Protein AF-A0A938CF93-F1 (afdb_monomer_lite)

Sequence (227 aa):
MRRLYDDPGAPSRIIVARIVDALSPQTRAAMADAAVARCLATLTRAGAGDFAPEALSLDPSLPAAADLAAALRACAESDIAGRREASQFGELGLDALTASALTLAGEVATPAAVRATLARYSEERRLSEVAGRFVSEDLACAFRHFVERDTPAHVGGPRLPGVSDAERLADDVAGICRQTADGVRLGGLEDDLWRAVERGPDAGHTLYRSVLTAALSDSLRALGVAP

pLDDT: mean 90.47, std 9.99, range [49.16, 98.38]

Structure (mmCIF, N/CA/C/O backbone):
data_AF-A0A938CF93-F1
#
_entry.id   AF-A0A938CF93-F1
#
loop_
_atom_site.group_PDB
_atom_site.id
_atom_site.type_symbol
_atom_site.label_atom_id
_atom_site.label_alt_id
_atom_site.label_comp_id
_atom_site.label_asym_id
_atom_site.label_entity_id
_atom_site.label_seq_id
_atom_site.pdbx_PDB_ins_code
_atom_site.Cartn_x
_atom_site.Cartn_y
_atom_site.Cartn_z
_atom_site.occupancy
_atom_site.B_iso_or_equiv
_atom_site.auth_seq_id
_atom_site.auth_comp_id
_atom_site.auth_asym_id
_atom_site.auth_atom_id
_atom_site.pdbx_PDB_model_num
ATOM 1 N N . MET A 1 1 ? -19.064 1.428 13.813 1.00 59.69 1 MET A N 1
ATOM 2 C CA . MET A 1 1 ? -17.710 1.751 14.316 1.00 59.69 1 MET A CA 1
ATOM 3 C C . MET A 1 1 ? -17.686 2.485 15.665 1.00 59.69 1 MET A C 1
ATOM 5 O O . MET A 1 1 ? -16.717 2.325 16.384 1.00 59.69 1 MET A O 1
ATOM 9 N N . ARG A 1 2 ? -18.755 3.176 16.102 1.00 56.03 2 ARG A N 1
ATOM 10 C CA . ARG A 1 2 ? -18.780 3.991 17.342 1.00 56.03 2 ARG A CA 1
ATOM 11 C C . ARG A 1 2 ? -18.372 3.321 18.675 1.00 56.03 2 ARG A C 1
ATOM 13 O O . ARG A 1 2 ? -18.125 4.052 19.614 1.00 56.03 2 ARG A O 1
ATOM 20 N N . ARG A 1 3 ? -18.313 1.981 18.765 1.00 68.69 3 ARG A N 1
ATOM 21 C CA . ARG A 1 3 ? -17.913 1.237 19.982 1.00 68.69 3 ARG A CA 1
ATOM 22 C C . ARG A 1 3 ? -16.468 0.719 19.976 1.00 68.69 3 ARG A C 1
ATOM 24 O O . ARG A 1 3 ? -16.072 -0.002 20.887 1.00 68.69 3 ARG A O 1
ATOM 31 N N . LEU A 1 4 ? -15.682 1.023 18.938 1.00 75.75 4 LEU A N 1
ATOM 32 C CA . LEU A 1 4 ? -14.314 0.503 18.794 1.00 75.75 4 LEU A CA 1
ATOM 33 C C . LEU A 1 4 ? -13.397 0.923 19.954 1.00 75.75 4 LEU A C 1
ATOM 35 O O . LEU A 1 4 ? -12.547 0.133 20.367 1.00 75.75 4 LEU A O 1
ATOM 39 N N . TYR A 1 5 ? -13.626 2.122 20.496 1.00 78.69 5 TYR A N 1
ATOM 40 C CA . TYR A 1 5 ? -12.757 2.799 21.463 1.00 78.69 5 TYR A CA 1
ATOM 41 C C . TYR A 1 5 ? -13.338 2.873 22.885 1.00 78.69 5 TYR A C 1
ATOM 43 O O . TYR A 1 5 ? -12.720 3.477 23.758 1.00 78.69 5 TYR A O 1
ATOM 51 N N . ASP A 1 6 ? -14.496 2.251 23.127 1.00 77.69 6 ASP A N 1
ATOM 52 C CA . ASP A 1 6 ? -15.210 2.330 24.414 1.00 77.69 6 ASP A CA 1
ATOM 53 C C . ASP A 1 6 ? -14.530 1.520 25.530 1.00 77.69 6 ASP A C 1
ATOM 55 O O . ASP A 1 6 ? -14.807 1.724 26.709 1.00 77.69 6 ASP A O 1
ATOM 59 N N . ASP A 1 7 ? -13.638 0.598 25.164 1.00 82.19 7 ASP A N 1
ATOM 60 C CA . ASP A 1 7 ? -12.843 -0.201 26.093 1.00 82.19 7 ASP A CA 1
ATOM 61 C C . ASP A 1 7 ? -11.455 0.441 26.265 1.00 82.19 7 ASP A C 1
ATOM 63 O O . ASP A 1 7 ? -10.611 0.302 25.372 1.00 82.19 7 ASP A O 1
ATOM 67 N N . PRO A 1 8 ? -11.185 1.160 27.370 1.00 74.00 8 PRO A N 1
ATOM 68 C CA . PRO A 1 8 ? -9.927 1.876 27.564 1.00 74.00 8 PRO A CA 1
ATOM 69 C C . PRO A 1 8 ? -8.712 0.953 27.723 1.00 74.00 8 PRO A C 1
ATOM 71 O O . PRO A 1 8 ? -7.593 1.403 27.503 1.00 74.00 8 PRO A O 1
ATOM 74 N N . GLY A 1 9 ? -8.913 -0.330 28.049 1.00 80.25 9 GLY A N 1
ATOM 75 C CA . GLY A 1 9 ? -7.833 -1.301 28.237 1.00 80.25 9 GLY A CA 1
ATOM 76 C C . GLY A 1 9 ? -7.505 -2.140 27.001 1.00 80.25 9 GLY A C 1
ATOM 77 O O . GLY A 1 9 ? -6.505 -2.855 27.007 1.00 80.25 9 GLY A O 1
ATOM 78 N N . ALA A 1 10 ? -8.319 -2.081 25.940 1.00 85.00 10 ALA A N 1
ATOM 79 C CA . ALA A 1 10 ? -8.127 -2.945 24.776 1.00 85.00 10 ALA A CA 1
ATOM 80 C C . ALA A 1 10 ? -6.769 -2.683 24.080 1.00 85.00 10 ALA A C 1
ATOM 82 O O . ALA A 1 10 ? -6.510 -1.541 23.678 1.00 85.00 10 ALA A O 1
ATOM 83 N N . PRO A 1 11 ? -5.925 -3.710 23.865 1.00 91.00 11 PRO A N 1
ATOM 84 C CA . PRO A 1 11 ? -4.717 -3.591 23.053 1.00 91.00 11 PRO A CA 1
ATOM 85 C C . PRO A 1 11 ? -5.025 -3.144 21.618 1.00 91.00 11 PRO A C 1
ATOM 87 O O . PRO A 1 11 ? -6.060 -3.514 21.057 1.00 91.00 11 PRO A O 1
ATOM 90 N N . SER A 1 12 ? -4.100 -2.426 20.975 1.00 92.88 12 SER A N 1
ATOM 91 C CA . SER A 1 12 ? -4.265 -1.932 19.595 1.00 92.88 12 SER A CA 1
ATOM 92 C C . SER A 1 12 ? -4.554 -3.057 18.587 1.00 92.88 12 SER A C 1
ATOM 94 O O . SER A 1 12 ? -5.329 -2.864 17.654 1.00 92.88 12 SER A O 1
ATOM 96 N N . ARG A 1 13 ? -4.053 -4.281 18.822 1.00 93.38 13 ARG A N 1
ATOM 97 C CA . ARG A 1 13 ? -4.379 -5.464 18.000 1.00 93.38 13 ARG A CA 1
ATOM 98 C C . ARG A 1 13 ? -5.863 -5.855 18.064 1.00 93.38 13 ARG A C 1
ATOM 100 O O . ARG A 1 13 ? -6.419 -6.259 17.049 1.00 93.38 13 ARG A O 1
ATOM 107 N N . ILE A 1 14 ? -6.524 -5.686 19.212 1.00 92.81 14 ILE A N 1
ATOM 108 C CA . ILE A 1 14 ? -7.976 -5.906 19.320 1.00 92.81 14 ILE A CA 1
ATOM 109 C C . ILE A 1 14 ? -8.729 -4.851 18.503 1.00 92.81 14 ILE A C 1
ATOM 111 O O . ILE A 1 14 ? -9.720 -5.173 17.853 1.00 92.81 14 ILE A O 1
ATOM 115 N N . ILE A 1 15 ? -8.261 -3.599 18.493 1.00 92.44 15 ILE A N 1
ATOM 116 C CA . ILE A 1 15 ? -8.860 -2.545 17.661 1.00 92.44 15 ILE A CA 1
ATOM 117 C C . ILE A 1 15 ? -8.735 -2.886 16.179 1.00 92.44 15 ILE A C 1
ATOM 119 O O . ILE A 1 15 ? -9.733 -2.807 15.472 1.00 92.44 15 ILE A O 1
ATOM 123 N N . VAL A 1 16 ? -7.556 -3.318 15.725 1.00 95.50 16 VAL A N 1
ATOM 124 C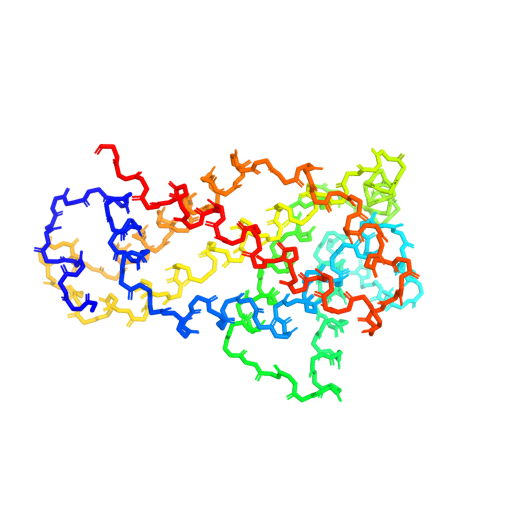 CA . VAL A 1 16 ? -7.338 -3.775 14.344 1.00 95.50 16 VAL A CA 1
ATOM 125 C C . VAL A 1 16 ? -8.327 -4.880 13.967 1.00 95.50 16 VAL A C 1
ATOM 127 O O . VAL A 1 16 ? -9.030 -4.738 12.968 1.00 95.50 16 VAL A O 1
ATOM 130 N N . ALA A 1 17 ? -8.454 -5.929 14.786 1.00 94.50 17 ALA A N 1
ATOM 131 C CA . ALA A 1 17 ? -9.394 -7.021 14.524 1.00 94.50 17 ALA A CA 1
ATOM 132 C C . ALA A 1 17 ? -10.849 -6.521 14.447 1.00 94.50 17 ALA A C 1
ATOM 134 O O . ALA A 1 17 ? -11.572 -6.832 13.503 1.00 94.50 17 ALA A O 1
ATOM 135 N N . ARG A 1 18 ? -11.264 -5.646 15.373 1.00 93.81 18 ARG A N 1
ATOM 136 C CA . ARG A 1 18 ? -12.609 -5.052 15.342 1.00 93.81 18 ARG A CA 1
ATOM 137 C C . ARG A 1 18 ? -12.833 -4.145 14.123 1.00 93.81 18 ARG A C 1
ATOM 139 O O . ARG A 1 18 ? -13.960 -4.070 13.634 1.00 93.81 18 ARG A O 1
ATOM 146 N N . ILE A 1 19 ? -11.805 -3.439 13.639 1.00 95.00 19 ILE A N 1
ATOM 147 C CA . ILE A 1 19 ? -11.878 -2.673 12.385 1.00 95.00 19 ILE A CA 1
ATOM 148 C C . ILE A 1 19 ? -12.122 -3.642 11.228 1.00 95.00 19 ILE A C 1
ATOM 150 O O . ILE A 1 19 ? -13.076 -3.426 10.486 1.00 95.00 19 ILE A O 1
ATOM 154 N N . VAL A 1 20 ? -11.334 -4.722 11.116 1.00 95.69 20 VAL A N 1
ATOM 155 C CA . VAL A 1 20 ? -11.499 -5.764 10.084 1.00 95.69 20 VAL A CA 1
ATOM 156 C C . VAL A 1 20 ? -12.929 -6.311 10.081 1.00 95.69 20 VAL A C 1
ATOM 158 O O . VAL A 1 20 ? -13.563 -6.351 9.022 1.00 95.69 20 VAL A O 1
ATOM 161 N N . ASP A 1 21 ? -13.461 -6.679 11.246 1.00 93.88 21 ASP A N 1
ATOM 162 C CA . ASP A 1 21 ? -14.828 -7.198 11.393 1.00 93.88 21 ASP A CA 1
ATOM 163 C C . ASP A 1 21 ? -15.896 -6.177 10.976 1.00 93.88 21 ASP A C 1
ATOM 165 O O . ASP A 1 21 ? -16.951 -6.539 10.453 1.00 93.88 21 ASP A O 1
ATOM 169 N N . ALA A 1 22 ? -15.623 -4.887 11.178 1.00 94.00 22 ALA A N 1
ATOM 170 C CA . ALA A 1 22 ? -16.520 -3.801 10.807 1.00 94.00 22 ALA A CA 1
ATOM 171 C C . ALA A 1 22 ? -16.419 -3.385 9.326 1.00 94.00 22 ALA A C 1
ATOM 173 O O . ALA A 1 22 ? -17.266 -2.612 8.866 1.00 94.00 22 ALA A O 1
ATOM 174 N N . LEU A 1 23 ? -15.415 -3.855 8.572 1.00 95.06 23 LEU A N 1
ATOM 175 C CA . LEU A 1 23 ? -15.263 -3.515 7.155 1.00 95.06 23 LEU A CA 1
ATOM 176 C C . LEU A 1 23 ? -16.379 -4.147 6.323 1.00 95.06 23 LEU A C 1
ATOM 178 O O . LEU A 1 23 ? -16.447 -5.368 6.157 1.00 95.06 23 LEU A O 1
ATOM 182 N N . SER A 1 24 ? -17.207 -3.291 5.724 1.00 95.75 24 SER A N 1
ATOM 183 C CA . SER A 1 24 ? -18.242 -3.722 4.787 1.00 95.75 24 SER A CA 1
ATOM 184 C C . SER A 1 24 ? -17.635 -4.363 3.526 1.00 95.75 24 SER A C 1
ATOM 186 O O . SER A 1 24 ? -16.507 -4.026 3.147 1.00 95.75 24 SER A O 1
ATOM 188 N N . PRO A 1 25 ? -18.383 -5.223 2.807 1.00 95.25 25 PRO A N 1
ATOM 189 C CA . PRO A 1 25 ? -17.939 -5.751 1.516 1.00 95.25 25 PRO A CA 1
ATOM 190 C C . PRO A 1 25 ? -17.582 -4.650 0.509 1.00 95.25 25 PRO A C 1
ATOM 192 O O . PRO A 1 25 ? -16.614 -4.786 -0.233 1.00 95.25 25 PRO A O 1
ATOM 195 N N . GLN A 1 26 ? -18.320 -3.535 0.522 1.00 96.81 26 GLN A N 1
ATOM 196 C CA . GLN A 1 26 ? -18.050 -2.388 -0.343 1.00 96.81 26 GLN A CA 1
ATOM 197 C C . GLN A 1 26 ? -16.715 -1.720 0.002 1.00 96.81 26 GLN A C 1
ATOM 199 O O . GLN A 1 26 ? -15.947 -1.404 -0.898 1.00 96.81 26 GLN A O 1
ATOM 204 N N . THR A 1 27 ? -16.415 -1.538 1.290 1.00 96.06 27 THR A N 1
ATOM 205 C CA . THR A 1 27 ? -15.134 -0.970 1.738 1.00 96.06 27 THR A CA 1
ATOM 206 C C . THR A 1 27 ? -13.973 -1.873 1.339 1.00 96.06 27 THR A C 1
ATOM 208 O O . THR A 1 27 ? -12.993 -1.390 0.787 1.00 96.06 27 THR A O 1
ATOM 211 N N . ARG A 1 28 ? -14.109 -3.190 1.539 1.00 95.69 28 ARG A N 1
ATOM 212 C CA . ARG A 1 28 ? -13.091 -4.171 1.129 1.00 95.69 28 ARG A CA 1
ATOM 213 C C . ARG A 1 28 ? -12.852 -4.150 -0.383 1.00 95.69 28 ARG A C 1
ATOM 215 O O . ARG A 1 28 ? -11.709 -4.209 -0.811 1.00 95.69 28 ARG A O 1
ATOM 222 N N . ALA A 1 29 ? -13.913 -4.031 -1.182 1.00 94.88 29 ALA A N 1
ATOM 223 C CA . ALA A 1 29 ? -13.793 -3.905 -2.633 1.00 94.88 29 ALA A CA 1
ATOM 224 C C . ALA A 1 29 ? -13.141 -2.576 -3.056 1.00 94.88 29 ALA A C 1
ATOM 226 O O . ALA A 1 29 ? -12.361 -2.562 -4.001 1.00 94.88 29 ALA A O 1
ATOM 227 N N . ALA A 1 30 ? -13.434 -1.478 -2.354 1.00 96.31 30 ALA A N 1
ATOM 228 C CA . ALA A 1 30 ? -12.865 -0.162 -2.638 1.00 96.31 30 ALA A CA 1
ATOM 229 C C . ALA A 1 30 ? -11.362 -0.075 -2.312 1.00 96.31 30 ALA A C 1
ATOM 231 O O . ALA A 1 30 ? -10.632 0.607 -3.017 1.00 96.31 30 ALA A O 1
ATOM 232 N N . MET A 1 31 ? -10.878 -0.820 -1.311 1.00 97.12 31 MET A N 1
ATOM 233 C CA . MET A 1 31 ? -9.437 -0.953 -1.036 1.00 97.12 31 MET A CA 1
ATOM 234 C C . MET A 1 31 ? -8.666 -1.631 -2.182 1.00 97.12 31 MET A C 1
ATOM 236 O O . MET A 1 31 ? -7.456 -1.490 -2.274 1.00 97.12 31 MET A O 1
ATOM 240 N N . ALA A 1 32 ? -9.354 -2.362 -3.063 1.00 96.31 32 ALA A N 1
ATOM 241 C CA . ALA A 1 32 ? -8.778 -2.994 -4.249 1.00 96.31 32 ALA A CA 1
ATOM 242 C C . ALA A 1 32 ? -9.272 -2.339 -5.550 1.00 96.31 32 ALA A C 1
ATOM 244 O O . ALA A 1 32 ? -9.429 -3.019 -6.571 1.00 96.31 32 ALA A O 1
ATOM 245 N N . ASP A 1 33 ? -9.618 -1.050 -5.510 1.00 96.00 33 ASP A N 1
ATOM 246 C CA . ASP A 1 33 ? -10.159 -0.366 -6.678 1.00 96.00 33 ASP A CA 1
ATOM 247 C C . ASP A 1 33 ? -9.116 -0.142 -7.786 1.00 96.00 33 ASP A C 1
ATOM 249 O O . ASP A 1 33 ? -7.960 -0.571 -7.716 1.00 96.00 33 ASP A O 1
ATOM 253 N N . ALA A 1 34 ? -9.566 0.493 -8.869 1.00 96.44 34 ALA A N 1
ATOM 254 C CA . ALA A 1 34 ? -8.733 0.710 -10.036 1.00 96.44 34 ALA A CA 1
ATOM 255 C C . ALA A 1 34 ? -7.514 1.598 -9.730 1.00 96.44 34 ALA A C 1
ATOM 257 O O . ALA A 1 34 ? -6.414 1.257 -10.163 1.00 96.44 34 ALA A O 1
ATOM 258 N N . ALA A 1 35 ? -7.678 2.669 -8.947 1.00 97.44 35 ALA A N 1
ATOM 259 C CA . ALA A 1 35 ? -6.588 3.579 -8.615 1.00 97.44 35 ALA A CA 1
ATOM 260 C C . ALA A 1 35 ? -5.521 2.894 -7.753 1.00 97.44 35 ALA A C 1
ATOM 262 O O . ALA A 1 35 ? -4.334 2.997 -8.062 1.00 97.44 35 ALA A O 1
ATOM 263 N N . VAL A 1 36 ? -5.919 2.111 -6.744 1.00 98.06 36 VAL A N 1
ATOM 264 C CA . VAL A 1 36 ? -4.957 1.351 -5.923 1.00 98.06 36 VAL A CA 1
ATOM 265 C C . VAL A 1 36 ? -4.211 0.316 -6.774 1.00 98.06 36 VAL A C 1
ATOM 267 O O . VAL A 1 36 ? -2.991 0.170 -6.666 1.00 98.06 36 VAL A O 1
ATOM 270 N N . ALA A 1 37 ? -4.909 -0.357 -7.695 1.00 97.38 37 ALA A N 1
ATOM 271 C CA . ALA A 1 37 ? -4.273 -1.280 -8.632 1.00 97.38 37 ALA A CA 1
ATOM 272 C C . ALA A 1 37 ? -3.277 -0.578 -9.578 1.00 97.38 37 ALA A C 1
ATOM 274 O O . ALA A 1 37 ? -2.272 -1.190 -9.945 1.00 97.38 37 ALA A O 1
ATOM 275 N N . ARG A 1 38 ? -3.505 0.693 -9.952 1.00 95.94 38 ARG A N 1
ATOM 276 C CA . ARG A 1 38 ? -2.526 1.501 -10.706 1.00 95.94 38 ARG A CA 1
ATOM 277 C C . ARG A 1 38 ? -1.295 1.834 -9.870 1.00 95.94 38 ARG A C 1
ATOM 279 O O . ARG A 1 38 ? -0.187 1.716 -10.383 1.00 95.94 38 ARG A O 1
ATOM 286 N N . CYS A 1 39 ? -1.461 2.164 -8.591 1.00 97.50 39 CYS A N 1
ATOM 287 C CA . CYS A 1 39 ? -0.331 2.374 -7.684 1.00 97.50 39 CYS A CA 1
ATOM 288 C C . CYS A 1 39 ? 0.544 1.114 -7.574 1.00 97.50 39 CYS A C 1
ATOM 290 O O . CYS A 1 39 ? 1.761 1.196 -7.759 1.00 97.50 39 CYS A O 1
ATOM 292 N N . LEU A 1 40 ? -0.074 -0.059 -7.382 1.00 97.31 40 LEU A N 1
ATOM 293 C CA . LEU A 1 40 ? 0.635 -1.341 -7.398 1.00 97.31 40 LEU A CA 1
ATOM 294 C C . LEU A 1 40 ? 1.366 -1.560 -8.731 1.00 97.31 40 LEU A C 1
ATOM 296 O O . LEU A 1 40 ? 2.556 -1.867 -8.724 1.00 97.31 40 LEU A O 1
ATOM 300 N N . ALA A 1 41 ? 0.673 -1.365 -9.858 1.00 95.88 41 ALA A N 1
ATOM 301 C CA . ALA A 1 41 ? 1.236 -1.551 -11.193 1.00 95.88 41 ALA A CA 1
ATOM 302 C C . ALA A 1 41 ? 2.460 -0.661 -11.443 1.00 95.88 41 ALA A C 1
ATOM 304 O O . ALA A 1 41 ? 3.453 -1.115 -12.009 1.00 95.88 41 ALA A O 1
ATOM 305 N N . THR A 1 42 ? 2.407 0.600 -11.017 1.00 95.19 42 THR A N 1
ATOM 306 C CA . THR A 1 42 ? 3.526 1.539 -11.134 1.00 95.19 42 THR A CA 1
ATOM 307 C C . THR A 1 42 ? 4.750 1.033 -10.375 1.00 95.19 42 THR A C 1
ATOM 309 O O . THR A 1 42 ? 5.846 0.989 -10.937 1.00 95.19 42 THR A O 1
ATOM 312 N N . LEU A 1 43 ? 4.572 0.583 -9.129 1.00 95.06 43 LEU A N 1
ATOM 313 C CA . LEU A 1 43 ? 5.682 0.089 -8.317 1.00 95.06 43 LEU A CA 1
ATOM 314 C C . LEU A 1 43 ? 6.272 -1.220 -8.860 1.00 95.06 43 LEU A C 1
ATOM 316 O O . LEU A 1 43 ? 7.491 -1.364 -8.944 1.00 95.06 43 LEU A O 1
ATOM 320 N N . THR A 1 44 ? 5.432 -2.180 -9.247 1.00 94.81 44 THR A N 1
ATOM 321 C CA . THR A 1 44 ? 5.897 -3.486 -9.739 1.00 94.81 44 THR A CA 1
ATOM 322 C C . THR A 1 44 ? 6.581 -3.372 -11.092 1.00 94.81 44 THR A C 1
ATOM 324 O O . THR A 1 44 ? 7.562 -4.071 -11.326 1.00 94.81 44 THR A O 1
ATOM 327 N N . ARG A 1 45 ? 6.136 -2.462 -11.966 1.00 92.94 45 ARG A N 1
ATOM 328 C CA . ARG A 1 45 ? 6.832 -2.168 -13.229 1.00 92.94 45 ARG A CA 1
ATOM 329 C C . ARG A 1 45 ? 8.197 -1.532 -12.989 1.00 92.94 45 ARG A C 1
ATOM 331 O O . ARG A 1 45 ? 9.159 -1.921 -13.646 1.00 92.94 45 ARG A O 1
ATOM 338 N N . ALA A 1 46 ? 8.308 -0.639 -12.003 1.00 91.00 46 ALA A N 1
ATOM 339 C CA . ALA A 1 46 ? 9.601 -0.116 -11.568 1.00 91.00 46 ALA A CA 1
ATOM 340 C C . ALA A 1 46 ? 10.527 -1.230 -11.053 1.00 91.00 46 ALA A C 1
ATOM 342 O O . ALA A 1 46 ? 11.683 -1.296 -11.467 1.00 91.00 46 ALA A O 1
ATOM 343 N N . GLY A 1 47 ? 10.012 -2.152 -10.234 1.00 91.19 47 GLY A N 1
ATOM 344 C CA . GLY A 1 47 ? 10.756 -3.335 -9.784 1.00 91.19 47 GLY A CA 1
ATOM 345 C C . GLY A 1 47 ? 11.125 -4.309 -10.912 1.00 91.19 47 GLY A C 1
ATOM 346 O O . GLY A 1 47 ? 12.165 -4.953 -10.850 1.00 91.19 47 GLY A O 1
ATOM 347 N N . ALA A 1 48 ? 10.316 -4.393 -11.968 1.00 91.50 48 ALA A N 1
ATOM 348 C CA . ALA A 1 48 ? 10.595 -5.225 -13.138 1.00 91.50 48 ALA A CA 1
ATOM 349 C C . ALA A 1 48 ? 11.609 -4.597 -14.112 1.00 91.50 48 ALA A C 1
ATOM 351 O O . ALA A 1 48 ? 12.057 -5.268 -15.042 1.00 91.50 48 ALA A O 1
ATOM 352 N N . GLY A 1 49 ? 11.976 -3.326 -13.917 1.00 85.62 49 GLY A N 1
ATOM 353 C CA . GLY A 1 49 ? 12.802 -2.567 -14.856 1.00 85.62 49 GLY A CA 1
ATOM 354 C C . GLY A 1 49 ? 12.040 -2.045 -16.083 1.00 85.62 49 GLY A C 1
ATOM 355 O O . GLY A 1 49 ? 12.655 -1.453 -16.964 1.00 85.62 49 GLY A O 1
ATOM 356 N N . ASP A 1 50 ? 10.711 -2.199 -16.130 1.00 80.44 50 ASP A N 1
ATOM 357 C CA . ASP A 1 50 ? 9.816 -1.647 -17.166 1.00 80.44 50 ASP A CA 1
ATOM 358 C C . ASP A 1 50 ? 9.406 -0.198 -16.835 1.00 80.44 50 ASP A C 1
ATOM 360 O O . ASP A 1 50 ? 8.245 0.213 -16.926 1.00 80.44 50 ASP A O 1
ATOM 364 N N . PHE A 1 51 ? 10.373 0.589 -16.370 1.00 71.12 51 PHE A N 1
ATOM 365 C CA . PHE A 1 51 ? 10.181 1.992 -16.040 1.00 71.12 51 PHE A CA 1
ATOM 366 C C . PHE A 1 51 ? 11.327 2.785 -16.649 1.00 71.12 51 PHE A C 1
ATOM 368 O O . PHE A 1 51 ? 12.472 2.681 -16.210 1.00 71.12 51 PHE A O 1
ATOM 375 N N . ALA A 1 52 ? 11.018 3.532 -17.711 1.00 60.69 52 ALA A N 1
ATOM 376 C CA . ALA A 1 52 ? 12.017 4.279 -18.458 1.00 60.69 52 ALA A CA 1
ATOM 377 C C . ALA A 1 52 ? 12.674 5.322 -17.537 1.00 60.69 52 ALA A C 1
ATOM 379 O O . ALA A 1 52 ? 11.987 6.224 -17.047 1.00 60.69 52 ALA A O 1
ATOM 380 N N . PRO A 1 53 ? 13.991 5.238 -17.288 1.00 51.41 53 PRO A N 1
ATOM 381 C CA . PRO A 1 53 ? 14.677 6.188 -16.428 1.00 51.41 53 PRO A CA 1
ATOM 382 C C . PRO A 1 53 ? 14.696 7.601 -17.023 1.00 51.41 53 PRO A C 1
ATOM 384 O O . PRO A 1 53 ? 14.856 8.548 -16.264 1.00 51.41 53 PRO A O 1
ATOM 387 N N . GLU A 1 54 ? 14.481 7.778 -18.336 1.00 52.44 54 GLU A N 1
ATOM 388 C CA . GLU A 1 54 ? 14.344 9.114 -18.936 1.00 52.44 54 GLU A CA 1
ATOM 389 C C . GLU A 1 54 ? 13.020 9.814 -18.579 1.00 52.44 54 GLU A C 1
ATOM 391 O O . GLU A 1 54 ? 12.917 11.029 -18.729 1.00 52.44 54 GLU A O 1
ATOM 396 N N . ALA A 1 55 ? 12.013 9.076 -18.096 1.00 51.44 55 ALA A N 1
ATOM 397 C CA . ALA A 1 55 ? 10.771 9.655 -17.575 1.00 51.44 55 ALA A CA 1
ATOM 398 C C . ALA A 1 55 ? 10.921 10.162 -16.129 1.00 51.44 55 ALA A C 1
ATOM 400 O O . ALA A 1 55 ? 10.085 10.927 -15.646 1.00 51.44 55 ALA A O 1
ATOM 401 N N . LEU A 1 56 ? 11.991 9.749 -15.443 1.00 56.84 56 LEU A N 1
ATOM 402 C CA . LEU A 1 56 ? 12.369 10.248 -14.131 1.00 56.84 56 LEU A CA 1
ATOM 403 C C . LEU A 1 56 ? 13.236 11.497 -14.351 1.00 56.84 56 LEU A C 1
ATOM 405 O O . LEU A 1 56 ? 14.455 11.402 -14.496 1.00 56.84 56 LEU A O 1
ATOM 409 N N . SER A 1 57 ? 12.619 12.679 -14.401 1.00 56.22 57 SER A N 1
ATOM 410 C CA . SER A 1 57 ? 13.365 13.933 -14.222 1.00 56.22 57 SER A CA 1
ATOM 411 C C . SER A 1 57 ? 13.854 13.980 -12.783 1.00 56.22 57 SER A C 1
ATOM 413 O O . SER A 1 57 ? 13.170 14.506 -11.913 1.00 56.22 57 SER A O 1
ATOM 415 N N . LEU A 1 58 ? 15.005 13.357 -12.547 1.00 64.94 58 LEU A N 1
ATOM 416 C CA . LEU A 1 58 ? 15.595 13.262 -11.227 1.00 64.94 58 LEU A CA 1
ATOM 417 C C . LEU A 1 58 ? 16.095 14.642 -10.790 1.00 64.94 58 LEU A C 1
ATOM 419 O O . LEU A 1 58 ? 16.952 15.225 -11.463 1.00 64.94 58 LEU A O 1
ATOM 423 N N . ASP A 1 59 ? 15.552 15.169 -9.695 1.00 68.44 59 ASP A N 1
ATOM 424 C CA . ASP A 1 59 ? 16.009 16.423 -9.104 1.00 68.44 59 ASP A CA 1
ATOM 425 C C . ASP A 1 59 ? 17.313 16.173 -8.323 1.00 68.44 59 ASP A C 1
ATOM 427 O O . ASP A 1 59 ? 17.297 15.538 -7.263 1.00 68.44 59 ASP A O 1
ATOM 431 N N . PRO A 1 60 ? 18.466 16.697 -8.788 1.00 69.44 60 PRO A N 1
ATOM 432 C CA . PRO A 1 60 ? 19.749 16.464 -8.131 1.00 69.44 60 PRO A CA 1
ATOM 433 C C . PRO A 1 60 ? 19.845 17.096 -6.732 1.00 69.44 60 PRO A C 1
ATOM 435 O O . PRO A 1 60 ? 20.825 16.846 -6.029 1.00 69.44 60 PRO A O 1
ATOM 438 N N . SER A 1 61 ? 18.880 17.930 -6.330 1.00 75.31 61 SER A N 1
ATOM 439 C CA . SER A 1 61 ? 18.811 18.524 -4.992 1.00 75.31 61 SER A CA 1
ATOM 440 C C . SER A 1 61 ? 18.139 17.623 -3.949 1.00 75.31 61 SER A C 1
ATOM 442 O O . SER A 1 61 ? 18.281 17.878 -2.750 1.00 75.31 61 SER A O 1
ATOM 444 N N . LEU A 1 62 ? 17.450 16.559 -4.376 1.00 77.31 62 LEU A N 1
ATOM 445 C CA . LEU A 1 62 ? 16.775 15.616 -3.492 1.00 77.31 62 LEU A CA 1
ATOM 446 C C . LEU A 1 62 ? 17.616 14.353 -3.247 1.00 77.31 62 LEU A C 1
ATOM 448 O O . LEU A 1 62 ? 18.387 13.920 -4.107 1.00 77.31 62 LEU A O 1
ATOM 452 N N . PRO A 1 63 ? 17.451 13.693 -2.086 1.00 85.62 63 PRO A N 1
ATOM 453 C CA . PRO A 1 63 ? 17.951 12.336 -1.901 1.00 85.62 63 PRO A CA 1
ATOM 454 C C . PRO A 1 63 ? 17.362 11.394 -2.961 1.00 85.62 63 PRO A C 1
ATOM 456 O O . PRO A 1 63 ? 16.153 11.399 -3.189 1.00 85.62 63 PRO A O 1
ATOM 459 N N . ALA A 1 64 ? 18.195 10.534 -3.554 1.00 85.31 64 ALA A N 1
ATOM 460 C CA . ALA A 1 64 ? 17.807 9.685 -4.687 1.00 85.31 64 ALA A CA 1
ATOM 461 C C . ALA A 1 64 ? 16.562 8.811 -4.429 1.00 85.31 64 ALA A C 1
ATOM 463 O O . ALA A 1 64 ? 15.761 8.587 -5.334 1.00 85.31 64 ALA A O 1
ATOM 464 N N . ALA A 1 65 ? 16.382 8.326 -3.197 1.00 87.88 65 ALA A N 1
ATOM 465 C CA . ALA A 1 65 ? 15.198 7.565 -2.803 1.00 87.88 65 ALA A CA 1
ATOM 466 C C . ALA A 1 65 ? 13.913 8.417 -2.805 1.00 87.88 65 ALA A C 1
ATOM 468 O O . ALA A 1 65 ? 12.868 7.954 -3.261 1.00 87.88 65 ALA A O 1
ATOM 469 N N . ALA A 1 66 ? 13.991 9.661 -2.319 1.00 89.06 66 ALA A N 1
ATOM 470 C CA . ALA A 1 66 ? 12.857 10.586 -2.291 1.00 89.06 66 ALA A CA 1
ATOM 471 C C . ALA A 1 66 ? 12.453 11.016 -3.703 1.00 89.06 66 ALA A C 1
ATOM 473 O O . ALA A 1 66 ? 11.268 11.090 -4.017 1.00 89.06 66 ALA A O 1
ATOM 474 N N . ASP A 1 67 ? 13.446 11.229 -4.555 1.00 86.19 67 ASP A N 1
ATOM 475 C CA . ASP A 1 67 ? 13.271 11.589 -5.955 1.00 86.19 67 ASP A CA 1
ATOM 476 C C . ASP A 1 67 ? 12.605 10.459 -6.767 1.00 86.19 67 ASP A C 1
ATOM 478 O O . ASP A 1 67 ? 11.606 10.685 -7.453 1.00 86.19 67 ASP A O 1
ATOM 482 N N . LEU A 1 68 ? 13.045 9.201 -6.587 1.00 87.44 68 LEU A N 1
ATOM 483 C CA . LEU A 1 68 ? 12.345 8.032 -7.140 1.00 87.44 68 LEU A CA 1
ATOM 484 C C . LEU A 1 68 ? 10.884 7.984 -6.673 1.00 87.44 68 LEU A C 1
ATOM 486 O O . LEU A 1 68 ? 9.983 7.792 -7.489 1.00 87.44 68 LEU A O 1
ATOM 490 N N . ALA A 1 69 ? 10.646 8.124 -5.368 1.00 91.75 69 ALA A N 1
ATOM 491 C CA . ALA A 1 69 ? 9.305 8.027 -4.805 1.00 91.75 69 ALA A CA 1
ATOM 492 C C . ALA A 1 69 ? 8.373 9.116 -5.363 1.00 91.75 69 ALA A C 1
ATOM 494 O O . ALA A 1 69 ? 7.246 8.814 -5.758 1.00 91.75 69 ALA A O 1
ATOM 495 N N . ALA A 1 70 ? 8.861 10.355 -5.470 1.00 90.81 70 ALA A N 1
ATOM 496 C CA . ALA A 1 70 ? 8.125 11.468 -6.062 1.00 90.81 70 ALA A CA 1
ATOM 497 C C . ALA A 1 70 ? 7.774 11.203 -7.532 1.00 90.81 70 ALA A C 1
ATOM 499 O O . ALA A 1 70 ? 6.640 11.428 -7.956 1.00 90.81 70 ALA A O 1
ATOM 500 N N . ALA A 1 71 ? 8.716 10.671 -8.305 1.00 89.19 71 ALA A N 1
ATOM 501 C CA . ALA A 1 71 ? 8.504 10.417 -9.719 1.00 89.19 71 ALA A CA 1
ATOM 502 C C . ALA A 1 71 ? 7.567 9.220 -9.984 1.00 89.19 71 ALA A C 1
ATOM 504 O O . ALA A 1 71 ? 6.722 9.284 -10.881 1.00 89.19 71 ALA A O 1
ATOM 505 N N . LEU A 1 72 ? 7.638 8.157 -9.171 1.00 92.38 72 LEU A N 1
ATOM 506 C CA . LEU A 1 72 ? 6.654 7.068 -9.204 1.00 92.38 72 LEU A CA 1
ATOM 507 C C . LEU A 1 72 ? 5.256 7.578 -8.846 1.00 92.38 72 LEU A C 1
ATOM 509 O O . LEU A 1 72 ? 4.290 7.242 -9.533 1.00 92.38 72 LEU A O 1
ATOM 513 N N . ARG A 1 73 ? 5.147 8.429 -7.818 1.00 95.12 73 ARG A N 1
ATOM 514 C CA . ARG A 1 73 ? 3.877 9.054 -7.440 1.00 95.12 73 ARG A CA 1
ATOM 515 C C . ARG A 1 73 ? 3.301 9.886 -8.584 1.00 95.12 73 ARG A C 1
ATOM 517 O O . ARG A 1 73 ? 2.161 9.650 -8.968 1.00 95.12 73 ARG A O 1
ATOM 524 N N . ALA A 1 74 ? 4.092 10.777 -9.180 1.00 93.12 74 ALA A N 1
ATOM 525 C CA . ALA A 1 74 ? 3.656 11.610 -10.302 1.00 93.12 74 ALA A CA 1
ATOM 526 C C . ALA A 1 74 ? 3.197 10.773 -11.511 1.00 93.12 74 ALA A C 1
ATOM 528 O O . ALA A 1 74 ? 2.221 11.111 -12.183 1.00 93.12 74 ALA A O 1
ATOM 529 N N . CYS A 1 75 ? 3.872 9.650 -11.782 1.00 91.81 75 CYS A N 1
ATOM 530 C CA . CYS A 1 75 ? 3.464 8.719 -12.831 1.00 91.81 75 CYS A CA 1
ATOM 531 C C . CYS A 1 75 ? 2.103 8.074 -12.532 1.00 91.81 75 CYS A C 1
ATOM 533 O O . CYS A 1 75 ? 1.225 8.073 -13.398 1.00 91.81 75 CYS A O 1
ATOM 535 N N . ALA A 1 76 ? 1.906 7.576 -11.308 1.00 94.31 76 ALA A N 1
ATOM 536 C CA . ALA A 1 76 ? 0.637 6.991 -10.887 1.00 94.31 76 ALA A CA 1
ATOM 537 C C . ALA A 1 76 ? -0.503 8.024 -10.893 1.00 94.31 76 ALA A C 1
ATOM 539 O O . ALA A 1 76 ? -1.570 7.742 -11.434 1.00 94.31 76 ALA A O 1
ATOM 540 N N . GLU A 1 77 ? -0.270 9.234 -10.375 1.00 96.00 77 GLU A N 1
ATOM 541 C CA . GLU A 1 77 ? -1.231 10.346 -10.400 1.00 96.00 77 GLU A CA 1
ATOM 542 C C . GLU A 1 77 ? -1.664 10.686 -11.829 1.00 96.00 77 GLU A C 1
ATOM 544 O O . GLU A 1 77 ? -2.857 10.818 -12.102 1.00 96.00 77 GLU A O 1
ATOM 549 N N . SER A 1 78 ? -0.706 10.774 -12.756 1.00 94.06 78 SER A N 1
ATOM 550 C CA . SER A 1 78 ? -0.978 11.047 -14.168 1.00 94.06 78 SER A CA 1
ATOM 551 C C . SER A 1 78 ? -1.838 9.954 -14.818 1.00 94.06 78 SER A C 1
ATOM 553 O O . SER A 1 78 ? -2.816 10.273 -15.499 1.00 94.06 78 SER A O 1
ATOM 555 N N . ASP A 1 79 ? -1.544 8.669 -14.572 1.00 92.69 79 ASP A N 1
ATOM 556 C CA . ASP A 1 79 ? -2.339 7.552 -15.116 1.00 92.69 79 ASP A CA 1
ATOM 557 C C . ASP A 1 79 ? -3.757 7.517 -14.514 1.00 92.69 79 ASP A C 1
ATOM 559 O O . ASP A 1 79 ? -4.744 7.414 -15.249 1.00 92.69 79 ASP A O 1
ATOM 563 N N . ILE A 1 80 ? -3.884 7.694 -13.193 1.00 95.44 80 ILE A N 1
ATOM 564 C CA . ILE A 1 80 ? -5.178 7.743 -12.487 1.00 95.44 80 ILE A CA 1
ATOM 565 C C . ILE A 1 80 ? -6.032 8.911 -12.998 1.00 95.44 80 ILE A C 1
ATOM 567 O O . ILE A 1 80 ? -7.217 8.736 -13.311 1.00 95.44 80 ILE A O 1
ATOM 571 N N . ALA A 1 81 ? -5.439 10.102 -13.120 1.00 95.94 81 ALA A N 1
ATOM 572 C CA . ALA A 1 81 ? -6.119 11.292 -13.618 1.00 95.94 81 ALA A CA 1
ATOM 573 C C . ALA A 1 81 ? -6.540 11.128 -15.084 1.00 95.94 81 ALA A C 1
ATOM 575 O O . ALA A 1 81 ? -7.689 11.418 -15.434 1.00 95.94 81 ALA A O 1
ATOM 576 N N . GLY A 1 82 ? -5.650 10.598 -15.931 1.00 94.50 82 GLY A N 1
ATOM 577 C CA . GLY A 1 82 ? -5.925 10.324 -17.342 1.00 94.50 82 GLY A CA 1
ATOM 578 C C . GLY A 1 82 ? -7.108 9.373 -17.554 1.00 94.50 82 GLY A C 1
ATOM 579 O O . GLY A 1 82 ? -7.846 9.513 -18.531 1.00 94.50 82 GLY A O 1
ATOM 580 N N . ARG A 1 83 ? -7.341 8.454 -16.609 1.00 93.12 83 ARG A N 1
ATOM 581 C CA . ARG A 1 83 ? -8.430 7.461 -16.652 1.00 93.12 83 ARG A CA 1
ATOM 582 C C . ARG A 1 83 ? -9.681 7.854 -15.886 1.00 93.12 83 ARG A C 1
ATOM 584 O O . ARG A 1 83 ? -10.703 7.187 -16.028 1.00 93.12 83 ARG A O 1
ATOM 591 N N . ARG A 1 84 ? -9.632 8.952 -15.127 1.00 95.44 84 ARG A N 1
ATOM 592 C CA . ARG A 1 84 ? -10.718 9.404 -14.241 1.00 95.44 84 ARG A CA 1
ATOM 593 C C . ARG A 1 84 ? -11.078 8.354 -13.184 1.00 95.44 84 ARG A C 1
ATOM 595 O O . ARG A 1 84 ? -12.247 8.176 -12.854 1.00 95.44 84 ARG A O 1
ATOM 602 N N . GLU A 1 85 ? -10.065 7.674 -12.659 1.00 95.06 85 GLU A N 1
ATOM 603 C CA . GLU A 1 85 ? -10.205 6.602 -11.663 1.00 95.06 85 GLU A CA 1
ATOM 604 C C . GLU A 1 85 ? -10.001 7.105 -10.222 1.00 95.06 85 GLU A C 1
ATOM 606 O O . GLU A 1 85 ? -9.922 6.301 -9.301 1.00 95.06 85 GLU A O 1
ATOM 611 N N . ALA A 1 86 ? -9.924 8.425 -10.011 1.00 94.88 86 ALA A N 1
ATOM 612 C CA . ALA A 1 86 ? -9.655 9.027 -8.705 1.00 94.88 86 ALA A CA 1
ATOM 613 C C . ALA A 1 86 ? -10.635 8.546 -7.620 1.00 94.88 86 ALA A C 1
ATOM 615 O O . ALA A 1 86 ? -11.858 8.567 -7.797 1.00 94.88 86 ALA A O 1
ATOM 616 N N . SER A 1 87 ? -10.087 8.151 -6.474 1.00 96.81 87 SER A N 1
ATOM 617 C CA . SER A 1 87 ? -10.847 7.662 -5.329 1.00 96.81 87 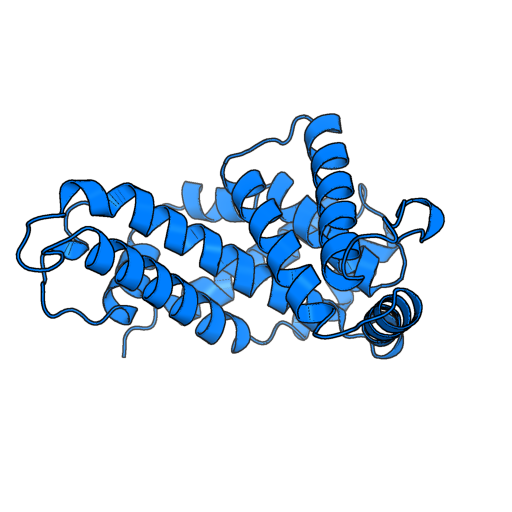SER A CA 1
ATOM 618 C C . SER A 1 87 ? -10.110 7.963 -4.025 1.00 96.81 87 SER A C 1
ATOM 620 O O . SER A 1 87 ? -8.904 8.199 -4.010 1.00 96.81 87 SER A O 1
ATOM 622 N N . GLN A 1 88 ? -10.834 7.912 -2.904 1.00 97.06 88 GLN A N 1
ATOM 623 C CA . GLN A 1 88 ? -10.232 8.089 -1.582 1.00 97.06 88 GLN A CA 1
ATOM 624 C C . GLN A 1 88 ? -9.172 7.020 -1.274 1.00 97.06 88 GLN A C 1
ATOM 626 O O . GLN A 1 88 ? -8.145 7.333 -0.682 1.00 97.06 88 GLN A O 1
ATOM 631 N N . PHE A 1 89 ? -9.412 5.764 -1.665 1.00 97.50 89 PHE A N 1
ATOM 632 C CA . PHE A 1 89 ? -8.429 4.695 -1.483 1.00 97.50 89 PHE A CA 1
ATOM 633 C C . PHE A 1 89 ? -7.257 4.837 -2.452 1.00 97.50 89 PHE A C 1
ATOM 635 O O . PHE A 1 89 ? -6.141 4.520 -2.072 1.00 97.50 89 PHE A O 1
ATOM 642 N N . GLY A 1 90 ? -7.472 5.400 -3.643 1.00 97.62 90 GLY A N 1
ATOM 643 C CA . GLY A 1 90 ? -6.408 5.776 -4.568 1.00 97.62 90 GLY A CA 1
ATOM 644 C C . GLY A 1 90 ? -5.419 6.768 -3.958 1.00 97.62 90 GLY A C 1
ATOM 645 O O . GLY A 1 90 ? -4.219 6.550 -4.062 1.00 97.62 90 GLY A O 1
ATOM 646 N N . GLU A 1 91 ? -5.901 7.799 -3.255 1.00 98.12 91 GLU A N 1
ATOM 647 C CA . GLU A 1 91 ? -5.031 8.749 -2.537 1.00 98.12 91 GLU A CA 1
ATOM 648 C C . GLU A 1 91 ? -4.201 8.059 -1.443 1.00 98.12 91 GLU A C 1
ATOM 650 O O . GLU A 1 91 ? -2.990 8.257 -1.353 1.00 98.12 91 GLU A O 1
ATOM 655 N N . LEU A 1 92 ? -4.824 7.172 -0.659 1.00 98.19 92 LEU A N 1
ATOM 656 C CA . LEU A 1 92 ? -4.113 6.365 0.341 1.00 98.19 92 LEU A CA 1
ATOM 657 C C . LEU A 1 92 ? -3.095 5.418 -0.315 1.00 98.19 92 LEU A C 1
ATOM 659 O O . LEU A 1 92 ? -1.983 5.258 0.188 1.00 98.19 92 LEU A O 1
ATOM 663 N N . GLY A 1 93 ? -3.445 4.850 -1.469 1.00 98.12 93 GLY A N 1
ATOM 664 C CA . GLY A 1 93 ? -2.568 4.019 -2.283 1.00 98.12 93 GLY A CA 1
ATOM 665 C C . GLY A 1 93 ? -1.387 4.800 -2.865 1.00 98.12 93 GLY A C 1
ATOM 666 O O . GLY A 1 93 ? -0.300 4.245 -2.999 1.00 98.12 93 GLY A O 1
ATOM 667 N N . LEU A 1 94 ? -1.549 6.089 -3.184 1.00 98.38 94 LEU A N 1
ATOM 668 C CA . LEU A 1 94 ? -0.446 6.965 -3.593 1.00 98.38 94 LEU A CA 1
ATOM 669 C C . LEU A 1 94 ? 0.508 7.254 -2.426 1.00 98.38 94 LEU A C 1
ATOM 671 O O . LEU A 1 94 ? 1.722 7.326 -2.628 1.00 98.38 94 LEU A O 1
ATOM 675 N N . ASP A 1 95 ? -0.004 7.396 -1.203 1.00 98.19 95 ASP A N 1
ATOM 676 C CA . ASP A 1 95 ? 0.840 7.525 -0.008 1.00 98.19 95 ASP A CA 1
ATOM 677 C C . ASP A 1 95 ? 1.611 6.227 0.262 1.00 98.19 95 ASP A C 1
ATOM 679 O O . ASP A 1 95 ? 2.820 6.250 0.512 1.00 98.19 95 ASP A O 1
ATOM 683 N N . ALA A 1 96 ? 0.930 5.087 0.128 1.00 98.19 96 ALA A N 1
ATOM 684 C CA . ALA A 1 96 ? 1.531 3.767 0.249 1.00 98.19 96 ALA A CA 1
ATOM 685 C C . ALA A 1 96 ? 2.588 3.498 -0.827 1.00 98.19 96 ALA A C 1
ATOM 687 O O . ALA A 1 96 ? 3.641 2.931 -0.529 1.00 98.19 96 ALA A O 1
ATOM 688 N N . LEU A 1 97 ? 2.353 3.945 -2.065 1.00 97.56 97 LEU A N 1
ATOM 689 C CA . LEU A 1 97 ? 3.321 3.894 -3.160 1.00 97.56 97 LEU A CA 1
ATOM 690 C C . LEU A 1 97 ? 4.607 4.637 -2.785 1.00 97.56 97 LEU A C 1
ATOM 692 O O . LEU A 1 97 ? 5.692 4.062 -2.889 1.00 97.56 97 LEU A O 1
ATOM 696 N N . THR A 1 98 ? 4.491 5.875 -2.298 1.00 96.44 98 THR A N 1
ATOM 697 C CA . THR A 1 98 ? 5.638 6.679 -1.854 1.00 96.44 98 THR A CA 1
ATOM 698 C C . THR A 1 98 ? 6.397 5.985 -0.720 1.00 96.44 98 THR A C 1
ATOM 700 O O . THR A 1 98 ? 7.616 5.826 -0.799 1.00 96.44 98 THR A O 1
ATOM 703 N N . ALA A 1 99 ? 5.696 5.522 0.320 1.00 96.75 99 ALA A N 1
ATOM 704 C CA . ALA A 1 99 ? 6.314 4.847 1.464 1.00 96.75 99 ALA A CA 1
ATOM 705 C C . ALA A 1 99 ? 7.003 3.527 1.068 1.00 96.75 99 ALA A C 1
ATOM 707 O O . ALA A 1 99 ? 8.098 3.203 1.546 1.00 96.75 99 ALA A O 1
ATOM 708 N N . SER A 1 100 ? 6.396 2.787 0.141 1.00 96.75 100 SER A N 1
ATOM 709 C CA . SER A 1 100 ? 6.952 1.548 -0.402 1.00 96.75 100 SER A CA 1
ATOM 710 C C . SER A 1 100 ? 8.211 1.816 -1.208 1.00 96.75 100 SER A C 1
ATOM 712 O O . SER A 1 100 ? 9.222 1.158 -0.977 1.00 96.75 100 SER A O 1
ATOM 714 N N . ALA A 1 101 ? 8.182 2.811 -2.097 1.00 94.31 101 ALA A N 1
ATOM 715 C CA . ALA A 1 101 ? 9.333 3.211 -2.898 1.00 94.31 101 ALA A CA 1
ATOM 716 C C . ALA A 1 101 ? 10.517 3.637 -2.020 1.00 94.31 101 ALA A C 1
ATOM 718 O O . ALA A 1 101 ? 11.630 3.162 -2.231 1.00 94.31 101 ALA A O 1
ATOM 719 N N . LEU A 1 102 ? 10.270 4.455 -0.990 1.00 93.56 102 LEU A N 1
ATOM 720 C CA . LEU A 1 102 ? 11.292 4.849 -0.015 1.00 93.56 102 LEU A CA 1
ATOM 721 C C . LEU A 1 102 ? 11.890 3.637 0.706 1.00 93.56 102 LEU A C 1
ATOM 723 O O . LEU A 1 102 ? 13.106 3.545 0.859 1.00 93.56 102 LEU A O 1
ATOM 727 N N . THR A 1 103 ? 11.051 2.682 1.114 1.00 93.00 103 THR A N 1
ATOM 728 C CA . THR A 1 103 ? 11.536 1.485 1.814 1.00 93.00 103 THR A CA 1
ATOM 729 C C . THR A 1 103 ? 12.366 0.585 0.904 1.00 93.00 103 THR A C 1
ATOM 731 O O . THR A 1 103 ? 13.423 0.114 1.311 1.00 93.00 103 THR A O 1
ATOM 734 N N . LEU A 1 104 ? 11.893 0.339 -0.320 1.00 91.50 104 LEU A N 1
ATOM 735 C CA . LEU A 1 104 ? 12.578 -0.517 -1.290 1.00 91.50 104 LEU A CA 1
ATOM 736 C C . LEU A 1 104 ? 13.893 0.110 -1.759 1.00 91.50 104 LEU A C 1
ATOM 738 O O . LEU A 1 104 ? 14.868 -0.605 -1.969 1.00 91.50 104 LEU A O 1
ATOM 742 N N . ALA A 1 105 ? 13.939 1.438 -1.892 1.00 88.25 105 ALA A N 1
ATOM 743 C CA . ALA A 1 105 ? 15.171 2.158 -2.187 1.00 88.25 105 ALA A CA 1
ATOM 744 C C . ALA A 1 105 ? 16.162 2.113 -1.012 1.00 88.25 105 ALA A C 1
ATOM 746 O O . ALA A 1 105 ? 17.366 2.079 -1.250 1.00 88.25 105 ALA A O 1
ATOM 747 N N . GLY A 1 106 ? 15.681 2.087 0.235 1.00 85.44 106 GLY A N 1
ATOM 748 C CA . GLY A 1 106 ? 16.520 2.096 1.434 1.00 8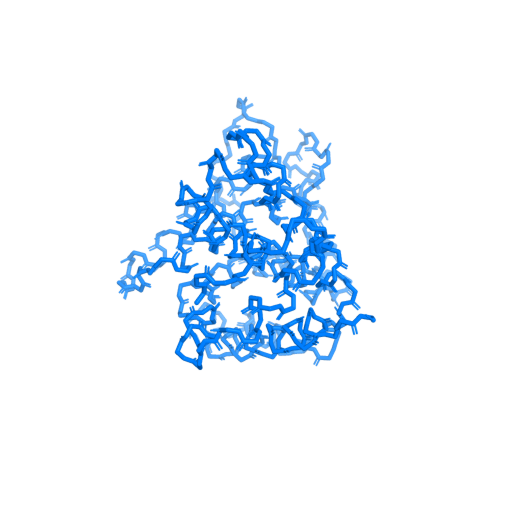5.44 106 GLY A CA 1
ATOM 749 C C . GLY A 1 106 ? 17.335 3.388 1.578 1.00 85.44 106 GLY A C 1
ATOM 750 O O . GLY A 1 106 ? 16.991 4.431 1.024 1.00 85.44 106 GLY A O 1
ATOM 751 N N . GLU A 1 107 ? 18.457 3.329 2.299 1.00 80.00 107 GLU A N 1
ATOM 752 C CA . GLU A 1 107 ? 19.361 4.477 2.527 1.00 80.00 107 GLU A CA 1
ATOM 753 C C . GLU A 1 107 ? 20.277 4.779 1.324 1.00 80.00 107 GLU A C 1
ATOM 755 O O . GLU A 1 107 ? 21.431 5.194 1.460 1.00 80.00 107 GLU A O 1
ATOM 760 N N . VAL A 1 108 ? 19.798 4.524 0.109 1.00 79.94 108 VAL A N 1
ATOM 761 C CA . VAL A 1 108 ? 20.627 4.640 -1.083 1.00 79.94 108 VAL A CA 1
ATOM 762 C C . VAL A 1 108 ? 20.828 6.105 -1.473 1.00 79.94 108 VAL A C 1
ATOM 764 O O . VAL A 1 108 ? 19.897 6.825 -1.825 1.00 79.94 108 VAL A O 1
ATOM 767 N N . ALA A 1 109 ? 22.094 6.525 -1.472 1.00 75.31 109 ALA A N 1
ATOM 768 C CA . ALA A 1 109 ? 22.479 7.915 -1.697 1.00 75.31 109 ALA A CA 1
ATOM 769 C C . ALA A 1 109 ? 22.512 8.347 -3.174 1.00 75.31 109 ALA A C 1
ATOM 771 O O . ALA A 1 109 ? 22.550 9.544 -3.446 1.00 75.31 109 ALA A O 1
ATOM 772 N N . THR A 1 110 ? 22.542 7.413 -4.138 1.00 82.38 110 THR A N 1
ATOM 773 C CA . THR A 1 110 ? 22.731 7.759 -5.561 1.00 82.38 110 THR A CA 1
ATOM 774 C C . THR A 1 110 ? 21.675 7.138 -6.474 1.00 82.38 110 THR A C 1
ATOM 776 O O . THR A 1 110 ? 21.290 5.985 -6.265 1.00 82.38 110 THR A O 1
ATOM 779 N N . PRO A 1 111 ? 21.271 7.827 -7.558 1.00 79.12 111 PRO A N 1
ATOM 780 C CA . PRO A 1 111 ? 20.335 7.267 -8.531 1.00 79.12 111 PRO A CA 1
ATOM 781 C C . PRO A 1 111 ? 20.795 5.953 -9.169 1.00 79.12 111 PRO A C 1
ATOM 783 O O . PRO A 1 111 ? 19.983 5.077 -9.453 1.00 79.12 111 PRO A O 1
ATOM 786 N N . ALA A 1 112 ? 22.103 5.792 -9.397 1.00 81.19 112 ALA A N 1
ATOM 787 C CA . ALA A 1 112 ? 22.656 4.564 -9.965 1.00 81.19 112 ALA A CA 1
ATOM 788 C C . ALA A 1 112 ? 22.453 3.364 -9.033 1.00 81.19 112 ALA A C 1
ATOM 790 O O . ALA A 1 112 ? 22.076 2.288 -9.491 1.00 81.19 112 ALA A O 1
ATOM 791 N N . ALA A 1 113 ? 22.650 3.564 -7.731 1.00 84.38 113 ALA A N 1
ATOM 792 C CA . ALA A 1 113 ? 22.421 2.521 -6.748 1.00 84.38 113 ALA A CA 1
ATOM 793 C C . ALA A 1 113 ? 20.921 2.228 -6.566 1.00 84.38 113 ALA A C 1
ATOM 795 O O . ALA A 1 113 ? 20.565 1.064 -6.439 1.00 84.38 113 ALA A O 1
ATOM 796 N N . VAL A 1 114 ? 20.035 3.232 -6.653 1.00 83.56 114 VAL A N 1
ATOM 797 C CA . VAL A 1 114 ? 18.577 2.999 -6.630 1.00 83.56 114 VAL A CA 1
ATOM 798 C C . VAL A 1 114 ? 18.162 2.114 -7.809 1.00 83.56 114 VAL A C 1
ATOM 800 O O . VAL A 1 114 ? 17.437 1.139 -7.629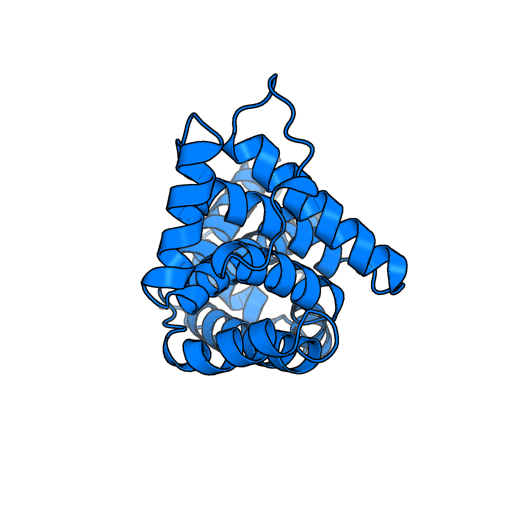 1.00 83.56 114 VAL A O 1
ATOM 803 N N . ARG A 1 115 ? 18.684 2.398 -9.010 1.00 80.50 115 ARG A N 1
ATOM 804 C CA . ARG A 1 115 ? 18.452 1.560 -10.197 1.00 80.50 115 ARG A CA 1
ATOM 805 C C . ARG A 1 115 ? 18.978 0.142 -10.020 1.00 80.50 115 ARG A C 1
ATOM 807 O O . ARG A 1 115 ? 18.279 -0.794 -10.383 1.00 80.50 115 ARG A O 1
ATOM 814 N N . ALA A 1 116 ? 20.174 -0.022 -9.455 1.00 84.44 116 ALA A N 1
ATOM 815 C CA . ALA A 1 116 ? 20.722 -1.344 -9.169 1.00 84.44 116 ALA A CA 1
ATOM 816 C C . ALA A 1 116 ? 19.840 -2.115 -8.172 1.00 84.44 116 ALA A C 1
ATOM 818 O O . ALA A 1 116 ? 19.568 -3.292 -8.383 1.00 84.44 116 ALA A O 1
ATOM 819 N N . THR A 1 117 ? 19.335 -1.451 -7.128 1.00 87.31 117 THR A N 1
ATOM 820 C CA . THR A 1 117 ? 18.400 -2.056 -6.170 1.00 87.31 117 THR A CA 1
ATOM 821 C C . THR A 1 117 ? 17.106 -2.505 -6.845 1.00 87.31 117 THR A C 1
ATOM 823 O O . THR A 1 117 ? 16.668 -3.627 -6.612 1.00 87.31 117 THR A O 1
ATOM 826 N N . LEU A 1 118 ? 16.516 -1.679 -7.715 1.00 84.75 118 LEU A N 1
ATOM 827 C CA . LEU A 1 118 ? 15.315 -2.061 -8.464 1.00 84.75 118 LEU A CA 1
ATOM 828 C C . LEU A 1 118 ? 15.584 -3.211 -9.444 1.00 84.75 118 LEU A C 1
ATOM 830 O O . LEU A 1 118 ? 14.819 -4.169 -9.474 1.00 84.75 118 LEU A O 1
ATOM 834 N N . ALA A 1 119 ? 16.697 -3.161 -10.182 1.00 85.06 119 ALA A N 1
ATOM 835 C CA . ALA A 1 119 ? 17.076 -4.195 -11.145 1.00 85.06 119 ALA A CA 1
ATOM 836 C C . ALA A 1 119 ? 17.185 -5.585 -10.500 1.00 85.06 119 ALA A C 1
ATOM 838 O O . ALA A 1 119 ? 16.782 -6.573 -11.110 1.00 85.06 119 ALA A O 1
ATOM 839 N N . ARG A 1 120 ? 17.626 -5.665 -9.238 1.00 90.25 120 ARG A N 1
ATOM 840 C CA . ARG A 1 120 ? 17.686 -6.933 -8.499 1.00 90.25 120 ARG A CA 1
ATOM 841 C C . ARG A 1 120 ? 16.331 -7.617 -8.345 1.00 90.25 120 ARG A C 1
ATOM 843 O O . ARG A 1 120 ? 16.279 -8.840 -8.393 1.00 90.25 120 ARG A O 1
ATOM 850 N N . TYR A 1 121 ? 15.233 -6.875 -8.184 1.00 92.12 121 TYR A N 1
ATOM 851 C CA . TYR A 1 121 ? 13.901 -7.490 -8.090 1.00 92.12 121 TYR A CA 1
ATOM 852 C C . TYR A 1 121 ? 13.484 -8.161 -9.402 1.00 92.12 121 TYR A C 1
ATOM 854 O O . TYR A 1 121 ? 12.844 -9.215 -9.376 1.00 92.12 121 TYR A O 1
ATOM 862 N N . SER A 1 122 ? 13.891 -7.581 -10.532 1.00 91.88 122 SER A N 1
ATOM 863 C CA . SER A 1 122 ? 13.714 -8.161 -11.862 1.00 91.88 122 SER A CA 1
ATOM 864 C C . SER A 1 122 ? 14.599 -9.399 -12.051 1.00 91.88 122 SER A C 1
ATOM 866 O O . SER A 1 122 ? 14.096 -10.486 -12.335 1.00 91.88 122 SER A O 1
ATOM 868 N N . GLU A 1 123 ? 15.906 -9.265 -11.799 1.00 91.56 123 GLU A N 1
ATOM 869 C CA . GLU A 1 123 ? 16.905 -10.332 -11.965 1.00 91.56 123 GLU A CA 1
ATOM 870 C C . GLU A 1 123 ? 16.621 -11.558 -11.085 1.00 91.56 123 GLU A C 1
ATOM 872 O O . GLU A 1 123 ? 16.773 -12.698 -11.527 1.00 91.56 123 GLU A O 1
ATOM 877 N N . GLU A 1 124 ? 16.184 -11.335 -9.845 1.00 94.25 124 GLU A N 1
ATOM 878 C CA . GLU A 1 124 ? 15.929 -12.389 -8.863 1.00 94.25 124 GLU A CA 1
ATOM 879 C C . GLU A 1 124 ? 14.479 -12.924 -8.916 1.00 94.25 124 GLU A C 1
ATOM 881 O O . GLU A 1 124 ? 14.156 -13.846 -8.168 1.00 94.25 124 GLU A O 1
ATOM 886 N N . ARG A 1 125 ? 13.608 -12.382 -9.788 1.00 94.38 125 ARG A N 1
ATOM 887 C CA . ARG A 1 125 ? 12.157 -12.679 -9.856 1.00 94.38 125 ARG A CA 1
ATOM 888 C C . ARG A 1 125 ? 11.458 -12.564 -8.495 1.00 94.38 125 ARG A C 1
ATOM 890 O O . ARG A 1 125 ? 10.916 -13.537 -7.968 1.00 94.38 125 ARG A O 1
ATOM 897 N N . ARG A 1 126 ? 11.509 -11.361 -7.921 1.00 95.62 126 ARG A N 1
ATOM 898 C CA . ARG A 1 126 ? 10.989 -11.040 -6.579 1.00 95.62 126 ARG A CA 1
ATOM 899 C C . ARG A 1 126 ? 9.928 -9.933 -6.614 1.00 95.62 126 ARG A C 1
ATOM 901 O O . ARG A 1 126 ? 9.862 -9.106 -5.704 1.00 95.62 126 ARG A O 1
ATOM 908 N N . LEU A 1 127 ? 9.077 -9.884 -7.643 1.00 96.19 127 LEU A N 1
ATOM 909 C CA . LEU A 1 127 ? 8.009 -8.875 -7.736 1.00 96.19 127 LEU A CA 1
ATOM 910 C C . LEU A 1 127 ? 6.952 -9.038 -6.639 1.00 96.19 127 LEU A C 1
ATOM 912 O O . LEU A 1 127 ? 6.340 -8.055 -6.225 1.00 96.19 127 LEU A O 1
ATOM 916 N N . SER A 1 128 ? 6.755 -10.251 -6.128 1.00 96.62 128 SER A N 1
ATOM 917 C CA . SER A 1 128 ? 5.878 -10.536 -4.991 1.00 96.62 128 SER A CA 1
ATOM 918 C C . SER A 1 128 ? 6.338 -9.855 -3.705 1.00 96.62 128 SER A C 1
ATOM 920 O O . SER A 1 128 ? 5.500 -9.510 -2.876 1.00 96.62 128 SER A O 1
ATOM 922 N N . GLU A 1 129 ? 7.634 -9.586 -3.551 1.00 96.19 129 GLU A N 1
ATOM 923 C CA . GLU A 1 129 ? 8.143 -8.801 -2.424 1.00 96.19 129 GLU A CA 1
ATOM 924 C C . GLU A 1 129 ? 7.857 -7.313 -2.592 1.00 96.19 129 GLU A C 1
ATOM 926 O O . GLU A 1 129 ? 7.460 -6.650 -1.636 1.00 96.19 129 GLU A O 1
ATOM 931 N N . VAL A 1 130 ? 7.985 -6.799 -3.819 1.00 96.19 130 VAL A N 1
ATOM 932 C CA . VAL A 1 130 ? 7.609 -5.421 -4.163 1.00 96.19 130 VAL A CA 1
ATOM 933 C C . VAL A 1 130 ? 6.114 -5.204 -3.912 1.00 96.19 130 VAL A C 1
ATOM 935 O O . VAL A 1 130 ? 5.721 -4.243 -3.250 1.00 96.19 130 VAL A O 1
ATOM 938 N N . ALA A 1 131 ? 5.279 -6.134 -4.379 1.00 97.31 131 ALA A N 1
ATOM 939 C CA . ALA A 1 131 ? 3.839 -6.118 -4.147 1.00 97.31 131 ALA A CA 1
ATOM 940 C C . ALA A 1 131 ? 3.491 -6.285 -2.661 1.00 97.31 131 ALA A C 1
ATOM 942 O O . ALA A 1 131 ? 2.616 -5.586 -2.154 1.00 97.31 131 ALA A O 1
ATOM 943 N N . GLY A 1 132 ? 4.190 -7.173 -1.948 1.00 97.69 132 GLY A N 1
ATOM 944 C CA . GLY A 1 132 ? 4.017 -7.364 -0.508 1.00 97.69 132 GLY A CA 1
ATOM 945 C C . GLY A 1 132 ? 4.308 -6.089 0.265 1.00 97.69 132 GLY A C 1
ATOM 946 O O . GLY A 1 132 ? 3.520 -5.703 1.129 1.00 97.69 132 GLY A O 1
ATOM 947 N N . ARG A 1 133 ? 5.373 -5.372 -0.117 1.00 97.25 133 ARG A N 1
ATOM 948 C CA . ARG A 1 133 ? 5.691 -4.086 0.493 1.00 97.25 133 ARG A CA 1
ATOM 949 C C . ARG A 1 133 ? 4.593 -3.054 0.258 1.00 97.25 133 ARG A C 1
ATOM 951 O O . ARG A 1 133 ? 4.182 -2.400 1.211 1.00 97.25 133 ARG A O 1
ATOM 958 N N . PHE A 1 134 ? 4.086 -2.967 -0.971 1.00 98.19 134 PHE A N 1
ATOM 959 C CA . PHE A 1 134 ? 2.962 -2.090 -1.297 1.00 98.19 134 PHE A CA 1
ATOM 960 C C . PHE A 1 134 ? 1.724 -2.388 -0.453 1.00 98.19 134 PHE A C 1
ATOM 962 O O . PHE A 1 134 ? 1.186 -1.487 0.178 1.00 98.19 134 PHE A O 1
ATOM 969 N N . VAL A 1 135 ? 1.302 -3.651 -0.385 1.00 98.19 135 VAL A N 1
ATOM 970 C CA . VAL A 1 135 ? 0.111 -4.064 0.377 1.00 98.19 135 VAL A CA 1
ATOM 971 C C . VAL A 1 135 ? 0.271 -3.778 1.872 1.00 98.19 135 VAL A C 1
ATOM 973 O O . VAL A 1 135 ? -0.688 -3.388 2.537 1.00 98.19 135 VAL A O 1
ATOM 976 N N . SER A 1 136 ? 1.480 -3.953 2.404 1.00 98.00 136 SER A N 1
ATOM 977 C CA . SER A 1 136 ? 1.809 -3.645 3.795 1.00 98.00 136 SER A CA 1
ATOM 978 C C . SER A 1 136 ? 1.642 -2.155 4.114 1.00 98.00 136 SER A C 1
ATOM 980 O O . SER A 1 136 ? 0.995 -1.798 5.103 1.00 98.00 136 SER A O 1
ATOM 982 N N . GLU A 1 137 ? 2.151 -1.281 3.243 1.00 98.19 137 GLU A N 1
ATOM 983 C CA . GLU A 1 137 ? 1.990 0.170 3.367 1.00 98.19 137 GLU A CA 1
ATOM 984 C C . GLU A 1 137 ? 0.549 0.632 3.119 1.00 98.19 137 GLU A C 1
ATOM 986 O O . GLU A 1 137 ? 0.040 1.472 3.859 1.00 98.19 137 GLU A O 1
ATOM 991 N N . ASP A 1 138 ? -0.140 0.050 2.137 1.00 98.25 138 ASP A N 1
ATOM 992 C CA . ASP A 1 138 ? -1.527 0.383 1.796 1.00 98.25 138 ASP A CA 1
ATOM 993 C C . ASP A 1 138 ? -2.476 0.087 2.961 1.00 98.25 138 ASP A C 1
ATOM 995 O O . ASP A 1 138 ? -3.268 0.939 3.373 1.00 98.25 138 ASP A O 1
ATOM 999 N N . LEU A 1 139 ? -2.318 -1.076 3.601 1.00 98.06 139 LEU A N 1
ATOM 1000 C CA . LEU A 1 139 ? -3.067 -1.414 4.809 1.00 98.06 139 LEU A CA 1
ATOM 1001 C C . LEU A 1 139 ? -2.735 -0.486 5.976 1.00 98.06 139 LEU A C 1
ATOM 1003 O O . LEU A 1 139 ? -3.646 -0.080 6.699 1.00 98.06 139 LEU A O 1
ATOM 1007 N N . ALA A 1 140 ? -1.460 -0.137 6.164 1.00 98.19 140 ALA A N 1
ATOM 1008 C CA . ALA A 1 140 ? -1.055 0.800 7.204 1.00 98.19 140 ALA A CA 1
ATOM 1009 C C . ALA A 1 140 ? -1.719 2.174 7.002 1.00 98.19 140 ALA A C 1
ATOM 1011 O O . ALA A 1 140 ? -2.315 2.697 7.946 1.00 98.19 140 ALA A O 1
ATOM 1012 N N . CYS A 1 141 ? -1.701 2.715 5.780 1.00 97.88 141 CYS A N 1
ATOM 1013 C CA . CYS A 1 141 ? -2.364 3.974 5.436 1.00 97.88 141 CYS A CA 1
ATOM 1014 C C . CYS A 1 141 ? -3.886 3.896 5.616 1.00 97.88 141 CYS A C 1
ATOM 1016 O O . CYS A 1 141 ? -4.473 4.775 6.250 1.00 97.88 141 CYS A O 1
ATOM 1018 N N . ALA A 1 142 ? -4.532 2.835 5.125 1.00 97.81 142 ALA A N 1
ATOM 1019 C CA . ALA A 1 142 ? -5.979 2.665 5.232 1.00 97.81 142 ALA A CA 1
ATOM 1020 C C . ALA A 1 142 ? -6.455 2.558 6.686 1.00 97.81 142 ALA A C 1
ATOM 1022 O O . ALA A 1 142 ? -7.416 3.220 7.085 1.00 97.81 142 ALA A O 1
ATOM 1023 N N . PHE A 1 143 ? -5.774 1.758 7.507 1.00 97.81 143 PHE A N 1
ATOM 1024 C CA . PHE A 1 143 ? -6.156 1.585 8.905 1.00 97.81 143 PHE A CA 1
ATOM 1025 C C . PHE A 1 143 ? -5.843 2.819 9.744 1.00 97.81 143 PHE A C 1
ATOM 1027 O O . PHE A 1 143 ? -6.670 3.190 10.580 1.00 97.81 143 PHE A O 1
ATOM 1034 N N . ARG A 1 144 ? -4.714 3.494 9.489 1.00 97.62 144 ARG A N 1
ATOM 1035 C CA . ARG A 1 144 ? -4.424 4.795 10.100 1.00 97.62 144 ARG A CA 1
ATOM 1036 C C . ARG A 1 144 ? -5.538 5.790 9.789 1.00 97.62 144 ARG A C 1
ATOM 1038 O O . ARG A 1 144 ? -6.101 6.368 10.713 1.00 97.62 144 ARG A O 1
ATOM 1045 N N . HIS A 1 145 ? -5.941 5.888 8.521 1.00 96.88 145 HIS A N 1
ATOM 1046 C CA . HIS A 1 145 ? -7.030 6.760 8.092 1.00 96.88 145 HIS A CA 1
ATOM 1047 C C . HIS A 1 145 ? -8.351 6.457 8.820 1.00 96.88 145 HIS A C 1
ATOM 1049 O O . HIS A 1 145 ? -9.040 7.376 9.264 1.00 96.88 145 HIS A O 1
ATOM 1055 N N . PHE A 1 146 ? -8.717 5.181 8.989 1.00 95.62 146 PHE A N 1
ATOM 1056 C CA . PHE A 1 146 ? -9.924 4.820 9.743 1.00 95.62 146 PHE A CA 1
ATOM 1057 C C . PHE A 1 146 ? -9.856 5.275 11.205 1.00 95.62 146 PHE A C 1
ATOM 1059 O O . PHE A 1 146 ? -10.851 5.774 11.732 1.00 95.62 146 PHE A O 1
ATOM 1066 N N . VAL A 1 147 ? -8.692 5.141 11.844 1.00 95.31 147 VAL A N 1
ATOM 1067 C CA . VAL A 1 147 ? -8.482 5.588 13.226 1.00 95.31 147 VAL A CA 1
ATOM 1068 C C . VAL A 1 147 ? -8.524 7.112 13.321 1.00 95.31 147 VAL A C 1
ATOM 1070 O O . VAL A 1 147 ? -9.271 7.647 14.137 1.00 95.31 147 VAL A O 1
ATOM 1073 N N . GLU A 1 148 ? -7.791 7.827 12.473 1.00 94.88 148 GLU A N 1
ATOM 1074 C CA . GLU A 1 148 ? -7.748 9.297 12.454 1.00 94.88 148 GLU A CA 1
ATOM 1075 C C . GLU A 1 148 ? -9.123 9.915 12.183 1.00 94.88 148 GLU A C 1
ATOM 1077 O O . GLU A 1 148 ? -9.471 10.942 12.760 1.00 94.88 148 GLU A O 1
ATOM 1082 N N . ARG A 1 149 ? -9.942 9.274 11.345 1.00 94.44 149 ARG A N 1
ATOM 1083 C CA . ARG A 1 149 ? -11.314 9.719 11.080 1.00 94.44 149 ARG A CA 1
ATOM 1084 C C . ARG A 1 149 ? -12.225 9.556 12.299 1.00 94.44 149 ARG A C 1
ATOM 1086 O O . ARG A 1 149 ? -13.081 10.407 12.538 1.00 94.44 149 ARG A O 1
ATOM 1093 N N . ASP A 1 150 ? -12.085 8.460 13.042 1.00 91.94 150 ASP A N 1
ATOM 1094 C CA . ASP A 1 150 ? -13.041 8.091 14.090 1.00 91.94 150 ASP A CA 1
ATOM 1095 C C . ASP A 1 150 ? -12.644 8.632 15.480 1.00 91.94 150 ASP A C 1
ATOM 1097 O O . ASP A 1 150 ? -13.511 9.007 16.272 1.00 91.94 150 ASP A O 1
ATOM 1101 N N . THR A 1 151 ? -11.346 8.722 15.781 1.00 92.12 151 THR A N 1
ATOM 1102 C CA . THR A 1 151 ? -10.806 9.123 17.096 1.00 92.12 151 THR A CA 1
ATOM 1103 C C . THR A 1 151 ? -11.126 10.545 17.578 1.00 92.12 151 THR A C 1
ATOM 1105 O O . THR A 1 151 ? -11.265 10.691 18.796 1.00 92.12 151 THR A O 1
ATOM 1108 N N . PRO A 1 152 ? -11.334 11.583 16.735 1.00 92.31 152 PRO A N 1
ATOM 1109 C CA . PRO A 1 152 ? -11.654 12.929 17.216 1.00 92.31 152 PRO A CA 1
ATOM 1110 C C . PRO A 1 152 ? -12.901 12.987 18.106 1.00 92.31 152 PRO A C 1
ATOM 1112 O O . PRO A 1 152 ? -12.961 13.787 19.034 1.00 92.31 152 PRO A O 1
ATOM 1115 N N . ALA A 1 153 ? -13.879 12.101 17.882 1.00 89.69 153 ALA A N 1
ATOM 1116 C CA . ALA A 1 153 ? -15.090 12.015 18.701 1.00 89.69 153 ALA A CA 1
ATOM 1117 C C . ALA A 1 153 ? -14.862 11.398 20.098 1.00 89.69 153 ALA A C 1
ATOM 1119 O O . ALA A 1 153 ? -15.779 11.394 20.919 1.00 89.69 153 ALA A O 1
ATOM 1120 N N . HIS A 1 154 ? -13.671 10.854 20.354 1.00 89.50 154 HIS A N 1
ATOM 1121 C CA . HIS A 1 154 ? -13.313 10.129 21.575 1.00 89.50 154 HIS A CA 1
ATOM 1122 C C . HIS A 1 154 ? -12.195 10.814 22.382 1.00 89.50 154 HIS A C 1
ATOM 1124 O O . HIS A 1 154 ? -11.891 10.365 23.490 1.00 89.50 154 HIS A O 1
ATOM 1130 N N . VAL A 1 155 ? -11.600 11.894 21.858 1.00 91.69 155 VAL A N 1
ATOM 1131 C CA . VAL A 1 155 ? -10.597 12.703 22.568 1.00 91.69 155 VAL A CA 1
ATOM 1132 C C . VAL A 1 155 ? -11.216 13.361 23.807 1.00 91.69 155 VAL A C 1
ATOM 1134 O O . VAL A 1 155 ? -12.345 13.848 23.773 1.00 91.69 155 VAL A O 1
ATOM 1137 N N . GLY A 1 156 ? -10.471 13.363 24.913 1.00 88.69 156 GLY A N 1
ATOM 1138 C CA . GLY A 1 156 ? -10.945 13.762 26.242 1.00 88.69 156 GLY A CA 1
ATOM 1139 C C . GLY A 1 156 ? -11.659 12.636 26.998 1.00 88.69 156 GLY A C 1
ATOM 1140 O O . GLY A 1 156 ? -12.077 12.828 28.140 1.00 88.69 156 GLY A O 1
ATOM 1141 N N . GLY A 1 157 ? -11.803 11.459 26.380 1.00 88.69 157 GLY A N 1
ATOM 1142 C CA . GLY A 1 157 ? -12.352 10.266 27.010 1.00 88.69 157 GLY A CA 1
ATOM 1143 C C . GLY A 1 157 ? -11.309 9.464 27.804 1.00 88.69 157 GLY A C 1
ATOM 1144 O O . GLY A 1 157 ? -10.108 9.694 27.673 1.00 88.69 157 GLY A O 1
ATOM 1145 N N . PRO A 1 158 ? -11.741 8.451 28.582 1.00 84.94 158 PRO A N 1
ATOM 1146 C CA . PRO A 1 158 ? -10.842 7.634 29.406 1.00 84.94 158 PRO A CA 1
ATOM 1147 C C . PRO A 1 158 ? -9.756 6.885 28.621 1.00 84.94 158 PRO A C 1
ATOM 1149 O O . PRO A 1 158 ? -8.693 6.614 29.168 1.00 84.94 158 PRO A O 1
ATOM 1152 N N . ARG A 1 159 ? -10.025 6.530 27.355 1.00 83.94 159 ARG A N 1
ATOM 1153 C CA . ARG A 1 159 ? -9.061 5.852 26.475 1.00 83.94 159 ARG A CA 1
ATOM 1154 C C . ARG A 1 159 ? -8.103 6.819 25.783 1.00 83.94 159 ARG A C 1
ATOM 1156 O O . ARG A 1 159 ? -6.935 6.491 25.615 1.00 83.94 159 ARG A O 1
ATOM 1163 N N . LEU A 1 160 ? -8.613 7.968 25.343 1.00 90.00 160 LEU A N 1
ATOM 1164 C CA . LEU A 1 160 ? -7.871 8.971 24.578 1.00 90.00 160 LEU A CA 1
ATOM 1165 C C . LEU A 1 160 ? -7.927 10.312 25.322 1.00 90.00 160 LEU A C 1
ATOM 1167 O O . LEU A 1 160 ? -8.699 11.190 24.930 1.00 90.00 160 LEU A O 1
ATOM 1171 N N . PRO A 1 161 ? -7.158 10.479 26.416 1.00 89.56 161 PRO A N 1
ATOM 1172 C CA . PRO A 1 161 ? -7.171 11.712 27.199 1.00 89.56 161 PRO A CA 1
ATOM 1173 C C . PRO A 1 161 ? -6.796 12.946 26.375 1.00 89.56 161 PRO A C 1
ATOM 1175 O O . PRO A 1 161 ? -7.360 14.018 26.591 1.00 89.56 161 PRO A O 1
ATOM 1178 N N . GLY A 1 162 ? -5.877 12.793 25.417 1.00 93.94 162 GLY A N 1
ATOM 1179 C CA . GLY A 1 162 ? -5.440 13.869 24.534 1.00 93.94 162 GLY A CA 1
ATOM 1180 C C . GLY A 1 162 ? -5.285 13.458 23.072 1.00 93.94 162 GLY A C 1
ATOM 1181 O O . GLY A 1 162 ? -5.396 12.291 22.700 1.00 93.94 162 GLY A O 1
ATOM 1182 N N . VAL A 1 163 ? -4.985 14.458 22.238 1.00 94.44 163 VAL A N 1
ATOM 1183 C CA . VAL A 1 163 ? -4.716 14.286 20.798 1.00 94.44 163 VAL A CA 1
ATOM 1184 C C . VAL A 1 163 ? -3.494 13.395 20.567 1.00 94.44 163 VAL A C 1
ATOM 1186 O O . VAL A 1 163 ? -3.546 12.499 19.734 1.00 94.44 163 VAL A O 1
ATOM 1189 N N . SER A 1 164 ? -2.443 13.547 21.377 1.00 94.44 164 SER A N 1
ATOM 1190 C CA . SER A 1 164 ? -1.235 12.719 21.276 1.00 94.44 164 SER A CA 1
ATOM 1191 C C . SER A 1 164 ? -1.496 11.227 21.516 1.00 94.44 164 SER A C 1
ATOM 1193 O O . SER A 1 164 ? -0.765 10.382 21.006 1.00 94.44 164 SER A O 1
ATOM 1195 N N . ASP A 1 165 ? -2.521 10.876 22.301 1.00 93.31 165 ASP A N 1
ATOM 1196 C CA . ASP A 1 165 ? -2.900 9.474 22.509 1.00 93.31 165 ASP A CA 1
ATOM 1197 C C . ASP A 1 165 ? -3.659 8.913 21.300 1.00 93.31 165 ASP A C 1
ATOM 1199 O O . ASP A 1 165 ? -3.516 7.734 20.977 1.00 93.31 165 ASP A O 1
ATOM 1203 N N . ALA A 1 166 ? -4.433 9.754 20.605 1.00 93.38 166 ALA A N 1
ATOM 1204 C CA . ALA A 1 166 ? -5.094 9.381 19.357 1.00 93.38 166 ALA A CA 1
ATOM 1205 C C . ALA A 1 166 ? -4.077 9.172 18.224 1.00 93.38 166 ALA A C 1
ATOM 1207 O O . ALA A 1 166 ? -4.164 8.170 17.515 1.00 93.38 166 ALA A O 1
ATOM 1208 N N . GLU A 1 167 ? -3.084 10.058 18.109 1.00 95.00 167 GLU A N 1
ATOM 1209 C CA . GLU A 1 167 ? -1.968 9.926 17.162 1.00 95.00 167 GLU A CA 1
ATOM 1210 C C . GLU A 1 167 ? -1.173 8.643 17.422 1.00 95.00 167 GLU A C 1
ATOM 1212 O O . GLU A 1 167 ? -1.023 7.816 16.524 1.00 95.00 167 GLU A O 1
ATOM 1217 N N . ARG A 1 168 ? -0.769 8.401 18.679 1.00 95.50 168 ARG A N 1
ATOM 1218 C CA . ARG A 1 168 ? -0.062 7.166 19.053 1.00 95.50 168 ARG A CA 1
ATOM 1219 C C . ARG A 1 168 ? -0.871 5.918 18.708 1.00 95.50 168 ARG A C 1
ATOM 1221 O O . ARG A 1 168 ? -0.314 4.943 18.218 1.00 95.50 168 ARG A O 1
ATOM 1228 N N . LEU A 1 169 ? -2.184 5.937 18.941 1.00 94.88 169 LEU A N 1
ATOM 1229 C CA . LEU A 1 169 ? -3.047 4.816 18.581 1.00 94.88 169 LEU A CA 1
ATOM 1230 C C . LEU A 1 169 ? -3.085 4.583 17.064 1.00 94.88 169 LEU A C 1
ATOM 1232 O O . LEU A 1 169 ? -3.077 3.431 16.630 1.00 94.88 169 LEU A O 1
ATOM 1236 N N . ALA A 1 170 ? -3.149 5.649 16.266 1.00 96.31 170 ALA A N 1
ATOM 1237 C CA . ALA A 1 170 ? -3.134 5.556 14.811 1.00 96.31 170 ALA A CA 1
ATOM 1238 C C . ALA A 1 170 ? -1.805 4.966 14.305 1.00 96.31 170 ALA A C 1
ATOM 1240 O O . ALA A 1 170 ? -1.822 4.055 13.472 1.00 96.31 170 ALA A O 1
ATOM 1241 N N . ASP A 1 171 ? -0.680 5.397 14.879 1.00 97.19 171 ASP A N 1
ATOM 1242 C CA . ASP A 1 171 ? 0.655 4.867 14.581 1.00 97.19 171 ASP A CA 1
ATOM 1243 C C . ASP A 1 171 ? 0.809 3.397 14.994 1.00 97.19 171 ASP A C 1
ATOM 1245 O O . ASP A 1 171 ? 1.291 2.580 14.206 1.00 97.19 171 ASP A O 1
ATOM 1249 N N . ASP A 1 172 ? 0.343 3.023 16.190 1.00 97.19 172 ASP A N 1
ATOM 1250 C CA . ASP A 1 172 ? 0.360 1.636 16.668 1.00 97.19 172 ASP A CA 1
ATOM 1251 C C . ASP A 1 172 ? -0.454 0.722 15.743 1.00 97.19 172 ASP A C 1
ATOM 1253 O O . ASP A 1 172 ? -0.025 -0.379 15.387 1.00 97.19 172 ASP A O 1
ATOM 1257 N N . VAL A 1 173 ? -1.642 1.176 15.333 1.00 97.06 173 VAL A N 1
ATOM 1258 C CA . VAL A 1 173 ? -2.515 0.453 14.402 1.00 97.06 173 VAL A CA 1
ATOM 1259 C C . VAL A 1 173 ? -1.838 0.290 13.040 1.00 97.06 173 VAL A C 1
ATOM 1261 O O . VAL A 1 173 ? -1.806 -0.825 12.512 1.00 97.06 173 VAL A O 1
ATOM 1264 N N . ALA A 1 174 ? -1.247 1.355 12.496 1.00 97.62 174 ALA A N 1
ATOM 1265 C CA . ALA A 1 174 ? -0.493 1.306 11.246 1.00 97.62 174 ALA A CA 1
ATOM 1266 C C . ALA A 1 174 ? 0.703 0.342 11.341 1.00 97.62 174 ALA A C 1
ATOM 1268 O O . ALA A 1 174 ? 0.937 -0.461 10.436 1.00 97.62 174 ALA A O 1
ATOM 1269 N N . GLY A 1 175 ? 1.437 0.376 12.457 1.00 97.75 175 GLY A N 1
ATOM 1270 C CA . GLY A 1 175 ? 2.556 -0.520 12.744 1.00 97.75 175 GLY A CA 1
ATOM 1271 C C . GLY A 1 175 ? 2.147 -1.993 12.777 1.00 97.75 175 GLY A C 1
ATOM 1272 O O . GLY A 1 175 ? 2.800 -2.823 12.143 1.00 97.75 175 GLY A O 1
ATOM 1273 N N . ILE A 1 176 ? 1.035 -2.322 13.444 1.00 97.25 176 ILE A N 1
ATOM 1274 C CA . ILE A 1 176 ? 0.487 -3.688 13.485 1.00 97.25 176 ILE A CA 1
ATOM 1275 C C . ILE A 1 176 ? 0.078 -4.162 12.089 1.00 97.25 176 ILE A C 1
ATOM 1277 O O . ILE A 1 176 ? 0.345 -5.316 11.740 1.00 97.25 176 ILE A O 1
ATOM 1281 N N . CYS A 1 177 ? -0.560 -3.292 11.299 1.00 97.38 177 CYS A N 1
ATOM 1282 C CA . CYS A 1 177 ? -0.981 -3.621 9.937 1.00 97.38 177 CYS A CA 1
ATOM 1283 C C . CYS A 1 177 ? 0.216 -4.000 9.069 1.00 97.38 177 CYS A C 1
ATOM 1285 O O . CYS A 1 177 ? 0.226 -5.085 8.488 1.00 97.38 177 CYS A O 1
ATOM 1287 N N . ARG A 1 178 ? 1.253 -3.161 9.093 1.00 96.62 178 ARG A N 1
ATOM 1288 C CA . ARG A 1 178 ? 2.505 -3.369 8.364 1.00 96.62 178 ARG A CA 1
ATOM 1289 C C . ARG A 1 178 ? 3.188 -4.680 8.760 1.00 96.62 178 ARG A C 1
ATOM 1291 O O . ARG A 1 178 ? 3.401 -5.553 7.929 1.00 96.62 178 ARG A O 1
ATOM 1298 N N . GLN A 1 179 ? 3.424 -4.879 10.059 1.00 96.19 179 GLN A N 1
ATOM 1299 C CA . GLN A 1 179 ? 4.085 -6.086 10.576 1.00 96.19 179 GLN A CA 1
ATOM 1300 C C . GLN A 1 179 ? 3.329 -7.376 10.239 1.00 96.19 179 GLN A C 1
ATOM 1302 O O . GLN A 1 179 ? 3.940 -8.404 9.959 1.00 96.19 179 GLN A O 1
ATOM 1307 N N . THR A 1 180 ? 1.996 -7.343 10.298 1.00 95.44 180 THR A N 1
ATOM 1308 C CA . THR A 1 180 ? 1.178 -8.528 10.012 1.00 95.44 180 THR A CA 1
ATOM 1309 C C . THR A 1 180 ? 1.159 -8.825 8.515 1.00 95.44 180 THR A C 1
ATOM 1311 O O . THR A 1 180 ? 1.317 -9.982 8.131 1.00 95.44 180 THR A O 1
ATOM 1314 N N . ALA A 1 181 ? 1.005 -7.796 7.676 1.00 94.56 181 ALA A N 1
ATOM 1315 C CA . ALA A 1 181 ? 1.012 -7.931 6.223 1.00 94.56 181 ALA A CA 1
ATOM 1316 C C . ALA A 1 181 ? 2.384 -8.371 5.683 1.00 94.56 181 ALA A C 1
ATOM 1318 O O . ALA A 1 181 ? 2.431 -9.226 4.804 1.00 94.56 181 ALA A O 1
ATOM 1319 N N . ASP A 1 182 ? 3.490 -7.893 6.266 1.00 92.19 182 ASP A N 1
ATOM 1320 C CA . ASP A 1 182 ? 4.853 -8.347 5.936 1.00 92.19 182 ASP A CA 1
ATOM 1321 C C . ASP A 1 182 ? 5.046 -9.859 6.196 1.00 92.19 182 ASP A C 1
ATOM 1323 O O . ASP A 1 182 ? 5.878 -10.513 5.567 1.00 92.19 182 ASP A O 1
ATOM 1327 N N . GLY A 1 183 ? 4.262 -10.444 7.111 1.00 89.56 183 GLY A N 1
ATOM 1328 C CA . GLY A 1 183 ? 4.255 -11.882 7.393 1.00 89.56 183 GLY A CA 1
ATOM 1329 C C . GLY A 1 183 ? 3.464 -12.730 6.387 1.00 89.56 183 GLY A C 1
ATOM 1330 O O . GLY A 1 183 ? 3.563 -13.962 6.417 1.00 89.56 183 GLY A O 1
ATOM 1331 N N . VAL A 1 184 ? 2.679 -12.109 5.500 1.00 92.06 184 VAL A N 1
ATOM 1332 C CA . VAL A 1 184 ? 1.867 -12.804 4.494 1.00 92.06 184 VAL A CA 1
ATOM 1333 C C . VAL A 1 184 ? 2.717 -13.117 3.268 1.00 92.06 184 VAL A C 1
ATOM 1335 O O . VAL A 1 184 ? 3.287 -12.243 2.622 1.00 92.06 184 VAL A O 1
ATOM 1338 N N . ARG A 1 185 ? 2.799 -14.402 2.913 1.00 90.62 185 ARG A N 1
ATOM 1339 C CA . ARG A 1 185 ? 3.603 -14.855 1.772 1.00 90.62 185 ARG A CA 1
ATOM 1340 C C . ARG A 1 185 ? 2.842 -14.667 0.464 1.00 90.62 185 ARG A C 1
ATOM 1342 O O . ARG A 1 185 ? 1.897 -15.403 0.200 1.00 90.62 185 ARG A O 1
ATOM 1349 N N . LEU A 1 186 ? 3.326 -13.768 -0.391 1.00 92.94 186 LEU A N 1
ATOM 1350 C CA . LEU A 1 186 ? 2.758 -13.521 -1.724 1.00 92.94 186 LEU A CA 1
ATOM 1351 C C . LEU A 1 186 ? 3.474 -14.266 -2.862 1.00 92.94 186 LEU A C 1
ATOM 1353 O O . LEU A 1 186 ? 3.161 -14.040 -4.026 1.00 92.94 186 LEU A O 1
ATOM 1357 N N . GLY A 1 187 ? 4.404 -15.179 -2.559 1.00 91.00 187 GLY A N 1
ATOM 1358 C CA . GLY A 1 187 ? 5.186 -15.891 -3.582 1.00 91.00 187 GLY A CA 1
ATOM 1359 C C . GLY A 1 187 ? 4.341 -16.683 -4.592 1.00 91.00 187 GLY A C 1
ATOM 1360 O O . GLY A 1 187 ? 4.754 -16.860 -5.731 1.00 91.00 187 GLY A O 1
ATOM 1361 N N . GLY A 1 188 ? 3.124 -17.099 -4.219 1.00 93.50 188 GLY A N 1
ATOM 1362 C CA . GLY A 1 188 ? 2.175 -17.734 -5.144 1.00 93.50 188 GLY A CA 1
ATOM 1363 C C . GLY A 1 188 ? 1.594 -16.798 -6.216 1.00 93.50 188 GLY A C 1
ATOM 1364 O O . GLY A 1 188 ? 0.950 -17.283 -7.138 1.00 93.50 188 GLY A O 1
ATOM 1365 N N . LEU A 1 189 ? 1.815 -15.483 -6.104 1.00 95.56 189 LEU A N 1
ATOM 1366 C CA . LEU A 1 189 ? 1.337 -14.452 -7.034 1.00 95.56 189 LEU A CA 1
ATOM 1367 C C . LEU A 1 189 ? 2.446 -13.936 -7.972 1.00 95.56 189 LEU A C 1
ATOM 1369 O O . LEU A 1 189 ? 2.175 -13.081 -8.813 1.00 95.56 189 LEU A O 1
ATOM 1373 N N . GLU A 1 190 ? 3.683 -14.438 -7.848 1.00 97.00 190 GLU A N 1
ATOM 1374 C CA . GLU A 1 190 ? 4.847 -13.975 -8.626 1.00 97.00 190 GLU A CA 1
ATOM 1375 C C . GLU A 1 190 ? 4.602 -14.070 -10.139 1.00 97.00 190 GLU A C 1
ATOM 1377 O O . GLU A 1 190 ? 4.807 -13.103 -10.870 1.00 97.00 190 GLU A O 1
ATOM 1382 N N . ASP A 1 191 ? 4.102 -15.210 -10.619 1.00 96.81 191 ASP A N 1
ATOM 1383 C CA . ASP A 1 191 ? 3.852 -15.412 -12.050 1.00 96.81 191 ASP A CA 1
ATOM 1384 C C . ASP A 1 191 ? 2.745 -14.499 -12.590 1.00 96.81 191 ASP A C 1
ATOM 1386 O O . ASP A 1 191 ? 2.818 -14.044 -13.732 1.00 96.81 191 ASP A O 1
ATOM 1390 N N . ASP A 1 192 ? 1.727 -14.202 -11.783 1.00 96.81 192 ASP A N 1
ATOM 1391 C CA . ASP A 1 192 ? 0.647 -13.301 -12.186 1.00 96.81 192 ASP A CA 1
ATOM 1392 C C . ASP A 1 192 ? 1.114 -11.843 -12.235 1.00 96.81 192 ASP A C 1
ATOM 1394 O O . ASP A 1 192 ? 0.703 -11.107 -13.134 1.00 96.81 192 ASP A O 1
ATOM 1398 N N . LEU A 1 193 ? 2.021 -11.445 -11.337 1.00 96.38 193 LEU A N 1
ATOM 1399 C CA . LEU A 1 193 ? 2.687 -10.143 -11.379 1.00 96.38 193 LEU A CA 1
ATOM 1400 C C . LEU A 1 193 ? 3.534 -9.988 -12.645 1.00 96.38 193 LEU A C 1
ATOM 1402 O O . LEU A 1 193 ? 3.387 -8.990 -13.349 1.00 96.38 193 LEU A O 1
ATOM 1406 N N . TRP A 1 194 ? 4.349 -10.987 -12.994 1.00 96.50 194 TRP A N 1
ATOM 1407 C CA . TRP A 1 194 ? 5.124 -10.958 -14.239 1.00 96.50 194 TRP A CA 1
ATOM 1408 C C . TRP A 1 194 ? 4.234 -10.896 -15.478 1.00 96.50 194 TRP A C 1
ATOM 1410 O O . TRP A 1 194 ? 4.440 -10.040 -16.334 1.00 96.50 194 TRP A O 1
ATOM 1420 N N . ARG A 1 195 ? 3.179 -11.716 -15.545 1.00 96.19 195 ARG A N 1
ATOM 1421 C CA . ARG A 1 195 ? 2.198 -11.646 -16.643 1.00 96.19 195 ARG A CA 1
ATOM 1422 C C . ARG A 1 195 ? 1.522 -10.280 -16.732 1.00 96.19 195 ARG A C 1
ATOM 1424 O O . ARG A 1 195 ? 1.190 -9.837 -17.830 1.00 96.19 195 ARG A O 1
ATOM 1431 N N . ALA A 1 196 ? 1.264 -9.630 -15.598 1.00 95.50 196 ALA A N 1
ATOM 1432 C CA . ALA A 1 196 ? 0.686 -8.292 -15.573 1.00 95.50 196 ALA A CA 1
ATOM 1433 C C . ALA A 1 196 ? 1.663 -7.249 -16.131 1.00 95.50 196 ALA A C 1
ATOM 1435 O O . ALA A 1 196 ? 1.249 -6.412 -16.931 1.00 95.50 196 ALA A O 1
ATOM 1436 N N . VAL A 1 197 ? 2.949 -7.332 -15.767 1.00 94.62 197 VAL A N 1
ATOM 1437 C CA . VAL A 1 197 ? 4.017 -6.487 -16.326 1.00 94.62 197 VAL A CA 1
ATOM 1438 C C . VAL A 1 197 ? 4.156 -6.704 -17.834 1.00 94.62 197 VAL A C 1
ATOM 1440 O O . VAL A 1 197 ? 4.100 -5.739 -18.588 1.00 94.62 197 VAL A O 1
ATOM 1443 N N . GLU A 1 198 ? 4.254 -7.953 -18.295 1.00 94.44 198 GLU A N 1
ATOM 1444 C CA . GLU A 1 198 ? 4.430 -8.304 -19.716 1.00 94.44 198 GLU A CA 1
ATOM 1445 C C . GLU A 1 198 ? 3.284 -7.807 -20.610 1.00 94.44 198 GLU A C 1
ATOM 1447 O O . GLU A 1 198 ? 3.486 -7.470 -21.776 1.00 94.44 198 GLU A O 1
ATOM 1452 N N . ARG A 1 199 ? 2.062 -7.745 -20.070 1.00 93.56 199 ARG A N 1
ATOM 1453 C CA . ARG A 1 199 ? 0.888 -7.204 -20.773 1.00 93.56 199 ARG A CA 1
ATOM 1454 C C . ARG A 1 199 ? 0.865 -5.675 -20.823 1.00 93.56 199 ARG A C 1
ATOM 1456 O O . ARG A 1 199 ? 0.048 -5.106 -21.547 1.00 93.56 199 ARG A O 1
ATOM 1463 N N . GLY A 1 200 ? 1.728 -5.008 -20.064 1.00 87.25 200 GLY A N 1
ATOM 1464 C CA . GLY A 1 200 ? 1.740 -3.562 -19.918 1.00 87.25 200 GLY A CA 1
ATOM 1465 C C . GLY A 1 200 ? 0.603 -3.029 -19.033 1.00 87.25 200 GLY A C 1
ATOM 1466 O O . GLY A 1 200 ? -0.258 -3.782 -18.566 1.00 87.25 200 GLY A O 1
ATOM 1467 N N . PRO A 1 201 ? 0.572 -1.705 -18.797 1.00 79.00 201 PRO A N 1
ATOM 1468 C CA . PRO A 1 201 ? -0.278 -1.084 -17.777 1.00 79.00 201 PRO A CA 1
ATOM 1469 C C . PRO A 1 201 ? -1.778 -1.327 -17.995 1.00 79.00 201 PRO A C 1
ATOM 1471 O O . PRO A 1 201 ? -2.524 -1.497 -17.034 1.00 79.00 201 PRO A O 1
ATOM 1474 N N . ASP A 1 202 ? -2.222 -1.407 -19.250 1.00 84.31 202 ASP A N 1
ATOM 1475 C CA . ASP A 1 202 ? -3.650 -1.480 -19.568 1.00 84.31 202 ASP A CA 1
ATOM 1476 C C . ASP A 1 202 ? -4.182 -2.894 -19.673 1.00 84.31 202 ASP A C 1
ATOM 1478 O O . ASP A 1 202 ? -5.170 -3.229 -19.019 1.00 84.31 202 ASP A O 1
ATOM 1482 N N . ALA A 1 203 ? -3.507 -3.755 -20.429 1.00 86.44 203 ALA A N 1
ATOM 1483 C CA . ALA A 1 203 ? -3.922 -5.148 -20.526 1.00 86.44 203 ALA A CA 1
ATOM 1484 C C . ALA A 1 203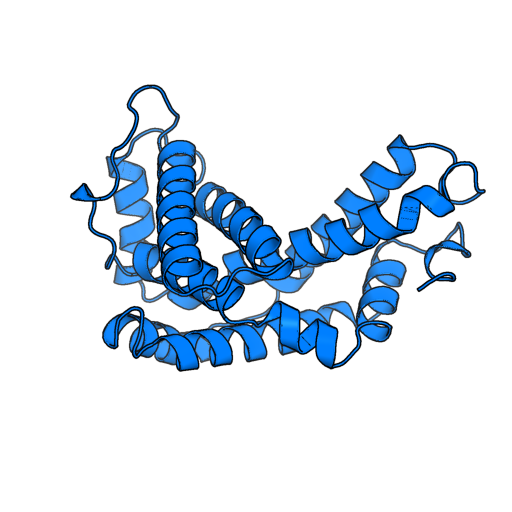 ? -3.572 -5.954 -19.256 1.00 86.44 203 ALA A C 1
ATOM 1486 O O . ALA A 1 203 ? -4.174 -7.003 -19.010 1.00 86.44 203 ALA A O 1
ATOM 1487 N N . GLY A 1 204 ? -2.638 -5.468 -18.429 1.00 88.56 204 GLY A N 1
ATOM 1488 C CA . GLY A 1 204 ? -2.288 -6.043 -17.128 1.00 88.56 204 GLY A CA 1
ATOM 1489 C C . GLY A 1 204 ? -3.209 -5.629 -15.975 1.00 88.56 204 GLY A C 1
ATOM 1490 O O . GLY A 1 204 ? -3.228 -6.304 -14.948 1.00 88.56 204 GLY A O 1
ATOM 1491 N N . HIS A 1 205 ? -4.018 -4.574 -16.125 1.00 91.00 205 HIS A N 1
ATOM 1492 C CA . HIS A 1 205 ? -4.790 -3.980 -15.023 1.00 91.00 205 HIS A CA 1
ATOM 1493 C C . HIS A 1 205 ? -5.678 -4.985 -14.263 1.00 91.00 205 HIS A C 1
ATOM 1495 O O . HIS A 1 205 ? -5.695 -5.012 -13.032 1.00 91.00 205 HIS A O 1
ATOM 1501 N N . THR A 1 206 ? -6.394 -5.864 -14.974 1.00 93.38 206 THR A N 1
ATOM 1502 C CA . THR A 1 206 ? -7.249 -6.878 -14.331 1.00 93.38 206 THR A CA 1
ATOM 1503 C C . THR A 1 206 ? -6.445 -7.876 -13.492 1.00 93.38 206 THR A C 1
ATOM 1505 O O . THR A 1 206 ? -6.937 -8.318 -12.453 1.00 93.38 206 THR A O 1
ATOM 1508 N N . LEU A 1 207 ? -5.213 -8.203 -13.903 1.00 95.06 207 LEU A N 1
ATOM 1509 C CA . LEU A 1 207 ? -4.319 -9.068 -13.129 1.00 95.06 207 LEU A CA 1
ATOM 1510 C C . LEU A 1 207 ? -3.842 -8.356 -11.864 1.00 95.06 207 LEU A C 1
ATOM 1512 O O . LEU A 1 207 ? -3.954 -8.936 -10.789 1.00 95.06 207 LEU A O 1
ATOM 1516 N N . TYR A 1 208 ? -3.427 -7.088 -11.956 1.00 95.88 208 TYR A N 1
ATOM 1517 C CA . TYR A 1 208 ? -3.061 -6.299 -10.773 1.00 95.88 208 TYR A CA 1
ATOM 1518 C C . TYR A 1 208 ? -4.197 -6.215 -9.761 1.00 95.88 208 TYR A C 1
ATOM 1520 O O . TYR A 1 208 ? -3.981 -6.435 -8.572 1.00 95.88 208 TYR A O 1
ATOM 1528 N N . ARG A 1 209 ? -5.430 -5.991 -10.226 1.00 95.62 209 ARG A N 1
ATOM 1529 C CA . ARG A 1 209 ? -6.598 -5.979 -9.342 1.00 95.62 209 ARG A CA 1
ATOM 1530 C C . ARG A 1 209 ? -6.842 -7.336 -8.678 1.00 95.62 209 ARG A C 1
ATOM 1532 O O . ARG A 1 209 ? -7.200 -7.387 -7.503 1.00 95.62 209 ARG A O 1
ATOM 1539 N N . SER A 1 210 ? -6.646 -8.434 -9.41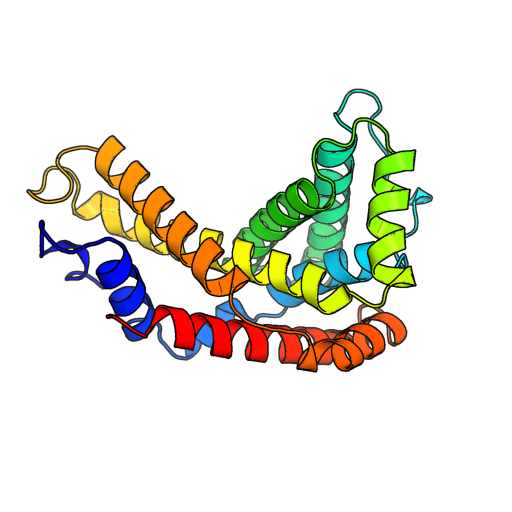0 1.00 95.56 210 SER A N 1
ATOM 1540 C CA . SER A 1 210 ? -6.765 -9.794 -8.867 1.00 95.56 210 SER A CA 1
ATOM 1541 C C . SER A 1 210 ? -5.700 -10.075 -7.804 1.00 95.56 210 SER A C 1
ATOM 1543 O O . SER A 1 210 ? -6.035 -10.546 -6.719 1.00 95.56 210 SER A O 1
ATOM 1545 N N . VAL A 1 211 ? -4.440 -9.731 -8.089 1.00 96.19 211 VAL A N 1
ATOM 1546 C CA . VAL A 1 211 ? -3.311 -9.852 -7.153 1.00 96.19 211 VAL A CA 1
ATOM 1547 C C . VAL A 1 211 ? -3.578 -9.044 -5.886 1.00 96.19 211 VAL A C 1
ATOM 1549 O O . VAL A 1 211 ? -3.491 -9.585 -4.787 1.00 96.19 211 VAL A O 1
ATOM 1552 N N . LEU A 1 212 ? -3.978 -7.779 -6.035 1.00 96.75 212 LEU A N 1
ATOM 1553 C CA . LEU A 1 212 ? -4.291 -6.894 -4.917 1.00 96.75 212 LEU A CA 1
ATOM 1554 C C . LEU A 1 212 ? -5.451 -7.438 -4.073 1.00 96.75 212 LEU A C 1
ATOM 1556 O O . LEU A 1 212 ? -5.355 -7.494 -2.851 1.00 96.75 212 LEU A O 1
ATOM 1560 N N . THR A 1 213 ? -6.523 -7.912 -4.714 1.00 97.06 213 THR A N 1
ATOM 1561 C CA . THR A 1 213 ? -7.676 -8.506 -4.016 1.00 97.06 213 THR A CA 1
ATOM 1562 C C . THR A 1 213 ? -7.272 -9.742 -3.211 1.00 97.06 213 THR A C 1
ATOM 1564 O O . THR A 1 213 ? -7.706 -9.896 -2.066 1.00 97.06 213 THR A O 1
ATOM 1567 N N . ALA A 1 214 ? -6.447 -10.621 -3.786 1.00 96.75 214 ALA A N 1
ATOM 1568 C CA . ALA A 1 214 ? -5.955 -11.816 -3.108 1.00 96.75 214 ALA A CA 1
ATOM 1569 C C . ALA A 1 214 ? -5.068 -11.449 -1.908 1.00 96.75 214 ALA A C 1
ATOM 1571 O O . ALA A 1 214 ? -5.341 -11.885 -0.789 1.00 96.75 214 ALA A O 1
ATOM 1572 N N . ALA A 1 215 ? -4.081 -10.574 -2.118 1.00 96.69 215 ALA A N 1
ATOM 1573 C CA . ALA A 1 215 ? -3.159 -10.137 -1.075 1.00 96.69 215 ALA A CA 1
ATOM 1574 C C . ALA A 1 215 ? -3.881 -9.422 0.079 1.00 96.69 215 ALA A C 1
ATOM 1576 O O . ALA A 1 215 ? -3.658 -9.749 1.244 1.00 96.69 215 ALA A O 1
ATOM 1577 N N . LEU A 1 216 ? -4.810 -8.507 -0.222 1.00 96.75 216 LEU A N 1
ATOM 1578 C CA . LEU A 1 216 ? -5.633 -7.848 0.795 1.00 96.75 216 LEU A CA 1
ATOM 1579 C C . LEU A 1 216 ? -6.518 -8.848 1.541 1.00 96.75 216 LEU A C 1
ATOM 1581 O O . LEU A 1 216 ? -6.669 -8.741 2.754 1.00 96.75 216 LEU A O 1
ATOM 1585 N N . SER A 1 217 ? -7.094 -9.837 0.853 1.00 96.38 217 SER A N 1
ATOM 1586 C CA . SER A 1 217 ? -7.931 -10.853 1.502 1.00 96.38 217 SER A CA 1
ATOM 1587 C C . SER A 1 217 ? -7.142 -11.687 2.510 1.00 96.38 217 SER A C 1
ATOM 1589 O O . SER A 1 217 ? -7.629 -11.927 3.618 1.00 96.38 217 SER A O 1
ATOM 1591 N N . ASP A 1 218 ? -5.927 -12.102 2.155 1.00 96.12 218 ASP A N 1
ATOM 1592 C CA . ASP A 1 218 ? -5.059 -12.880 3.038 1.00 96.12 218 ASP A CA 1
ATOM 1593 C C . ASP A 1 218 ? -4.538 -12.040 4.211 1.00 96.12 218 ASP A C 1
ATOM 1595 O O . ASP A 1 218 ? -4.599 -12.488 5.359 1.00 96.12 218 ASP A O 1
ATOM 1599 N N . SER A 1 219 ? -4.136 -10.793 3.961 1.00 96.19 219 SER A N 1
ATOM 1600 C CA . SER A 1 219 ? -3.699 -9.862 5.007 1.00 96.19 219 SER A CA 1
ATOM 1601 C C . SER A 1 219 ? -4.822 -9.477 5.965 1.00 96.19 219 SER A C 1
ATOM 1603 O O . SER A 1 219 ? -4.633 -9.519 7.179 1.00 96.19 219 SER A O 1
ATOM 1605 N N . LEU A 1 220 ? -6.025 -9.179 5.467 1.00 96.50 220 LEU A N 1
ATOM 1606 C CA . LEU A 1 220 ? -7.186 -8.911 6.320 1.00 96.50 220 LEU A CA 1
ATOM 1607 C C . LEU A 1 220 ? -7.572 -10.143 7.143 1.00 96.50 220 LEU A C 1
ATOM 1609 O O . LEU A 1 220 ? -7.963 -9.997 8.300 1.00 96.50 220 LEU A O 1
ATOM 1613 N N . ARG A 1 221 ? -7.443 -11.356 6.586 1.00 96.00 221 ARG A N 1
ATOM 1614 C CA . ARG A 1 221 ? -7.645 -12.593 7.353 1.00 96.00 221 ARG A CA 1
ATOM 1615 C C . ARG A 1 221 ? -6.630 -12.696 8.489 1.00 96.00 221 ARG A C 1
ATOM 1617 O O . ARG A 1 221 ? -7.036 -12.982 9.607 1.00 96.00 221 ARG A O 1
ATOM 1624 N N . ALA A 1 222 ? -5.351 -12.432 8.224 1.00 95.19 222 ALA A N 1
ATOM 1625 C CA . ALA A 1 222 ? -4.303 -12.458 9.244 1.00 95.19 222 ALA A CA 1
ATOM 1626 C C . ALA A 1 222 ? -4.525 -11.402 10.345 1.00 95.19 222 ALA A C 1
ATOM 1628 O O . ALA A 1 222 ? -4.364 -11.704 11.525 1.00 95.19 222 ALA A O 1
ATOM 1629 N N . LEU A 1 223 ? -4.965 -10.195 9.976 1.00 94.38 223 LEU A N 1
ATOM 1630 C CA . LEU A 1 223 ? -5.286 -9.106 10.908 1.00 94.38 223 LEU A CA 1
ATOM 1631 C C . LEU A 1 223 ? -6.530 -9.384 11.765 1.00 94.38 223 LEU A C 1
ATOM 1633 O O . LEU A 1 223 ? -6.620 -8.897 12.891 1.00 94.38 223 LEU A O 1
ATOM 1637 N N . GLY A 1 224 ? -7.488 -10.148 11.235 1.00 89.19 224 GLY A N 1
ATOM 1638 C CA . GLY A 1 224 ? -8.716 -10.529 11.936 1.00 89.19 224 GLY A CA 1
ATOM 1639 C C . GLY A 1 224 ? -8.533 -11.631 12.985 1.00 89.19 224 GLY A C 1
ATOM 1640 O O . GLY A 1 224 ? -9.424 -11.840 13.804 1.00 89.19 224 GLY A O 1
ATOM 1641 N N . VAL A 1 225 ? -7.394 -12.335 13.001 1.00 77.12 225 VAL A N 1
ATOM 1642 C CA . VAL A 1 225 ? -7.102 -13.331 14.041 1.00 77.12 225 VAL A CA 1
ATOM 1643 C C . VAL A 1 225 ? -6.640 -12.604 15.306 1.00 77.12 225 VAL A C 1
ATOM 1645 O O . VAL A 1 225 ? -5.468 -12.258 15.459 1.00 77.12 225 VAL A O 1
ATOM 1648 N N . ALA A 1 226 ? -7.572 -12.356 16.226 1.00 57.50 226 ALA A N 1
ATOM 1649 C CA . ALA A 1 226 ? -7.230 -11.937 17.580 1.00 57.50 226 ALA A CA 1
ATOM 1650 C C . ALA A 1 226 ? -6.666 -13.144 18.366 1.00 57.50 226 ALA A C 1
ATOM 1652 O O . ALA A 1 226 ? -7.273 -14.216 18.306 1.00 57.50 226 ALA A O 1
ATOM 1653 N N . PRO A 1 227 ? -5.520 -13.011 19.061 1.00 49.16 227 PRO A N 1
ATOM 1654 C CA . PRO A 1 227 ? -5.048 -14.023 20.005 1.00 49.16 227 PRO A CA 1
ATOM 1655 C C . PRO A 1 227 ? -5.950 -14.124 21.241 1.00 49.16 227 PRO A C 1
ATOM 1657 O O . PRO A 1 227 ? -6.548 -13.091 21.627 1.00 49.16 227 PRO A O 1
#

Radius of gyration: 18.02 Å; chains: 1; bounding box: 42×36×50 Å

Foldseek 3Di:
DQCLQVDLPDDLLSSLLVVLVVQDPVNLLQLLFLLLLLLLLLQLCLLQVVDDCVQQPQDPVDFLLQSQLVSSLVVSVVVCVVVVRDDPLSVLLNVLSSVLSSVQQDNDRDNVSSSVSSVCCNVVLPSLLSSLSSLLSSQLSVQLVVLVVNCVVCDCHSNHVHPVSSNVSSNSNSVVLNVLSNVDRLVVLSVLSVVLSVCPSPRSSVSSSVSSSVSSVRSSVSSNDDD

Secondary structure (DSSP, 8-state):
-TTTTS-TT--HHHHHHHHHHH--HHHHHHTTSHHHHHHHHHHHHHHHT-S-GGG----TTS-HHHHHHHHHHHHHHHHHHHHT---HHHHHHHHHHHHHHHHHHTT--SHHHHHHHHHHHHHTT-HHHHHHHHHHHHHHHHHHHHHHHHGGGGBTSSSBSSHHHHHHHHHHHHHHHHHHHHTS--GGGHHHHHHHHHTHHHHTHHHHHHHHHHHHHHHHHHHH---